Protein AF-A0A811LGH2-F1 (afdb_monomer)

Sequence (233 aa):
MRTYDGEGYRFGIRLVCYFLLVSFVFLLAKCTFIWRSRRHDDIDQRLQKTIVIVNYVPGFLLDIAIGTAGMLHSIYVLRSIMNKVRTSDSRSLSECYEIRQTKCTLQWVKKMLFAYLGLFICVLPFASTLFYLYVFCGLDTDTLEIQILNTILTMLADGYNLVSTLFMYFEFPQLKKAIYQDFSWILPSITKSALSRKEETNVYFINFNKLINALRYLLRGSGYTQKDFSFLI

Mean predicted aligned error: 13.39 Å

Foldseek 3Di:
DDDPVVVVVVVVVVVVVVVVVVVVVVLVVLLVVLLVVPVPDDPVVSVCCSVVVLQDLVSVVVVLVVVVVVLVVLVVVLVVVVVVLVPDDDPDPVVVVVSVVVVLVSVLSVVLSVLVVVLCVVLVVLSVVLCCCCPVVVDDSPDPSSVVSSVVNVVSVVVSVVVSVVSVCVSDVPVVVVVCVVVVVPDPDDDPDPDDPVVVVVVVVVVVVVVVVVVVVVVVDDDDDDDPPPPDD

Radius of gyration: 24.0 Å; Cα contacts (8 Å, |Δi|>4): 85; chains: 1; bounding box: 64×31×68 Å

Solvent-accessible surface area (backbone atoms only — not comparable to full-atom values): 13509 Å² total; per-residue (Å²): 136,86,63,62,77,68,54,52,52,56,49,51,50,52,51,51,52,48,50,49,51,53,52,49,51,52,49,52,52,50,40,51,49,54,52,60,75,45,70,86,53,56,69,67,60,43,49,47,54,50,71,53,54,83,58,44,64,73,60,52,56,50,49,51,52,52,51,51,52,51,50,54,51,48,53,53,52,50,54,56,50,51,54,55,61,72,74,58,83,69,91,47,73,68,53,47,52,52,52,49,51,50,51,52,51,52,52,50,52,52,52,48,52,52,51,49,52,54,49,48,65,66,44,48,61,56,52,50,50,50,49,44,42,42,70,75,67,62,49,58,61,83,39,70,71,48,46,52,49,50,48,52,53,48,52,52,51,51,52,49,53,50,53,50,51,52,51,50,47,73,72,33,66,66,58,40,53,50,51,50,61,79,37,48,92,79,44,81,80,78,75,91,63,97,61,55,77,70,52,46,53,50,52,47,52,52,50,50,51,49,50,52,48,52,49,51,59,62,72,62,54,96,79,85,77,101,71,78,88,83,80,85,128

Nearest PDB structures (foldseek):
  5j0l-assembly2_C  TM=4.238E-01  e=9.938E+00  synthetic construct

pLDDT: mean 76.07, std 14.82, range [34.94, 93.62]

Organism: NCBI:txid465554

Structure (mmCIF, N/CA/C/O backbone):
data_AF-A0A811LGH2-F1
#
_entry.id   AF-A0A811LGH2-F1
#
loop_
_atom_site.group_PDB
_atom_site.id
_atom_site.type_symbol
_atom_site.label_atom_id
_atom_site.label_alt_id
_atom_site.label_comp_id
_atom_site.label_asym_id
_atom_site.label_entity_id
_atom_site.label_seq_id
_atom_site.pdbx_PDB_ins_code
_atom_site.Cartn_x
_atom_site.Cartn_y
_atom_site.Cartn_z
_atom_site.occupancy
_atom_site.B_iso_or_equiv
_atom_site.auth_seq_id
_atom_site.auth_comp_id
_atom_site.auth_asym_id
_atom_site.auth_atom_id
_atom_site.pdbx_PDB_model_num
ATOM 1 N N . MET A 1 1 ? -31.002 -16.445 22.483 1.00 34.94 1 MET A N 1
ATOM 2 C CA . MET A 1 1 ? -30.012 -15.353 22.355 1.00 34.94 1 MET A CA 1
ATOM 3 C C . MET A 1 1 ? -28.751 -15.949 21.748 1.00 34.94 1 MET A C 1
ATOM 5 O O . MET A 1 1 ? -28.145 -16.796 22.387 1.00 34.94 1 MET A O 1
ATOM 9 N N . ARG A 1 2 ? -28.434 -15.630 20.487 1.00 38.09 2 ARG A N 1
ATOM 10 C CA . ARG A 1 2 ? -27.195 -16.077 19.830 1.00 38.09 2 ARG A CA 1
ATOM 11 C C . ARG A 1 2 ? -26.119 -15.033 20.109 1.00 38.09 2 ARG A C 1
ATOM 13 O O . ARG A 1 2 ? -26.332 -13.863 19.817 1.00 38.09 2 ARG A O 1
ATOM 20 N N . THR A 1 3 ? -25.022 -15.444 20.730 1.00 41.03 3 THR A N 1
ATOM 21 C CA . THR A 1 3 ? -23.893 -14.574 21.065 1.00 41.03 3 THR A CA 1
ATOM 22 C C . THR A 1 3 ? -23.030 -14.310 19.831 1.00 41.03 3 THR A C 1
ATOM 24 O O . THR A 1 3 ? -22.734 -15.211 19.044 1.00 41.03 3 THR A O 1
ATOM 27 N N . TYR A 1 4 ? -22.639 -13.045 19.680 1.00 44.91 4 TYR A N 1
ATOM 28 C CA . TYR A 1 4 ? -21.849 -12.475 18.586 1.00 44.91 4 TYR A CA 1
ATOM 29 C C . TYR A 1 4 ? -20.537 -13.236 18.305 1.00 44.91 4 TYR A C 1
ATOM 31 O O . TYR A 1 4 ? -20.084 -13.276 17.162 1.00 44.91 4 TYR A O 1
ATOM 39 N N . ASP A 1 5 ? -19.983 -13.930 19.303 1.00 50.81 5 ASP A N 1
ATOM 40 C CA . ASP A 1 5 ? -18.766 -14.746 19.179 1.00 50.81 5 ASP A CA 1
ATOM 41 C C . ASP A 1 5 ? -18.863 -15.832 18.092 1.00 50.81 5 ASP A C 1
ATOM 43 O O . ASP A 1 5 ? -17.873 -16.144 17.430 1.00 50.81 5 ASP A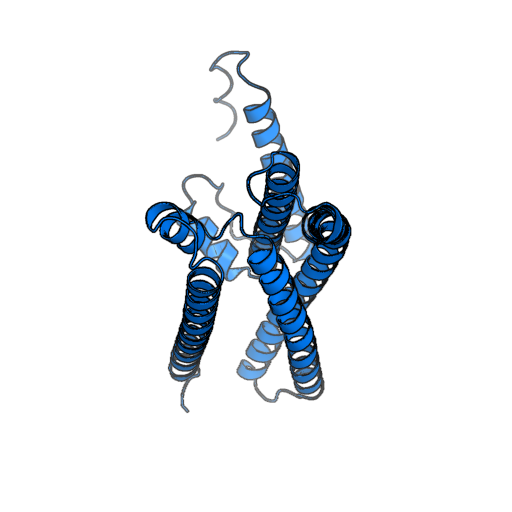 O 1
ATOM 47 N N . GLY A 1 6 ? -20.061 -16.380 17.846 1.00 55.03 6 GLY A N 1
ATOM 48 C CA . GLY A 1 6 ? -20.268 -17.417 16.828 1.00 55.03 6 GLY A CA 1
ATOM 49 C C . GLY A 1 6 ? -20.439 -16.885 15.398 1.00 55.03 6 GLY A C 1
ATOM 50 O O . GLY A 1 6 ? -20.018 -17.537 14.438 1.00 55.03 6 GLY A O 1
ATOM 51 N N . GLU A 1 7 ? -21.052 -15.709 15.235 1.00 55.91 7 GLU A N 1
ATOM 52 C CA . GLU A 1 7 ? -21.353 -15.123 13.917 1.00 55.91 7 GLU A CA 1
ATOM 53 C C . GLU A 1 7 ? -20.261 -14.152 13.444 1.00 55.91 7 GLU A C 1
ATOM 55 O O . GLU A 1 7 ? -19.891 -14.183 12.267 1.00 55.91 7 GLU A O 1
ATOM 60 N N . GLY A 1 8 ? -19.666 -13.371 14.352 1.00 59.69 8 GLY A N 1
ATOM 61 C CA . GLY A 1 8 ? -18.580 -12.436 14.048 1.00 59.69 8 GLY A CA 1
ATOM 62 C C . GLY A 1 8 ? -17.321 -13.133 13.527 1.00 59.69 8 GLY A C 1
ATOM 63 O O . GLY A 1 8 ? -16.725 -12.683 12.547 1.00 59.69 8 GLY A O 1
ATOM 64 N N . TYR A 1 9 ? -16.964 -14.288 14.101 1.00 68.62 9 TYR A N 1
ATOM 65 C CA . TYR A 1 9 ? -15.825 -15.093 13.644 1.00 68.62 9 TYR A CA 1
ATOM 66 C C . TYR A 1 9 ? -16.015 -15.610 12.208 1.00 68.62 9 TYR A C 1
ATOM 68 O O . TYR A 1 9 ? -15.133 -15.471 11.357 1.00 68.62 9 TYR A O 1
ATOM 76 N N . ARG A 1 10 ? -17.204 -16.146 11.896 1.00 73.81 10 ARG A N 1
ATOM 77 C CA . ARG A 1 10 ? -17.533 -16.646 10.549 1.00 73.81 10 ARG A CA 1
ATOM 78 C C . ARG A 1 10 ? -17.601 -15.522 9.522 1.00 73.81 10 ARG A C 1
ATOM 80 O O . ARG A 1 10 ? -17.183 -15.719 8.382 1.00 73.81 10 ARG A O 1
ATOM 87 N N . PHE A 1 11 ? -18.118 -14.360 9.912 1.00 73.25 11 PHE A N 1
ATOM 88 C CA . PHE A 1 11 ? -18.134 -13.177 9.059 1.00 73.25 11 PHE A CA 1
ATOM 89 C C . PHE A 1 11 ? -16.713 -12.700 8.737 1.00 73.25 11 PHE A C 1
ATOM 91 O O . PHE A 1 11 ? -16.396 -12.498 7.566 1.00 73.25 11 PHE A O 1
ATOM 98 N N . GLY A 1 12 ? -15.839 -12.612 9.746 1.00 72.38 12 GLY A N 1
ATOM 99 C CA . GLY A 1 12 ? -14.434 -12.244 9.568 1.00 72.38 12 GLY A CA 1
ATOM 100 C C . GLY A 1 12 ? -13.697 -13.176 8.605 1.00 72.38 12 GLY A C 1
ATOM 101 O O . GLY A 1 12 ? -13.067 -12.702 7.662 1.00 72.38 12 GLY A O 1
ATOM 102 N N . ILE A 1 13 ? -13.846 -14.497 8.766 1.00 78.44 13 ILE A N 1
ATOM 103 C CA . ILE A 1 13 ? -13.238 -15.480 7.852 1.00 78.44 13 ILE A CA 1
ATOM 104 C C . ILE A 1 13 ? -13.750 -15.302 6.424 1.00 78.44 13 ILE A C 1
ATOM 106 O O . ILE A 1 13 ? -12.951 -15.248 5.495 1.00 78.44 13 ILE A O 1
ATOM 110 N N . ARG A 1 14 ? -15.070 -15.179 6.227 1.00 84.19 14 ARG A N 1
ATOM 111 C CA . ARG A 1 14 ? -15.645 -14.984 4.885 1.00 84.19 14 ARG A CA 1
ATOM 112 C C . ARG A 1 14 ? -15.120 -13.716 4.224 1.00 84.19 14 ARG A C 1
ATOM 114 O O . ARG A 1 14 ? -14.819 -13.744 3.035 1.00 84.19 14 ARG A O 1
ATOM 121 N N . LEU A 1 15 ? -14.991 -12.633 4.989 1.00 77.75 15 LEU A N 1
ATOM 122 C CA . LEU A 1 15 ? -14.441 -11.372 4.508 1.00 77.75 15 LEU A CA 1
ATOM 123 C C . LEU A 1 15 ? -12.983 -11.548 4.064 1.00 77.75 15 LEU A C 1
ATOM 125 O O . LEU A 1 15 ? -12.640 -11.167 2.949 1.00 77.75 15 LEU A O 1
ATOM 129 N N . VAL A 1 16 ? -12.146 -12.175 4.896 1.00 78.12 16 VAL A N 1
ATOM 130 C CA . VAL A 1 16 ? -10.740 -12.459 4.567 1.00 78.12 16 VAL A CA 1
ATOM 131 C C . VAL A 1 16 ? -10.638 -13.349 3.329 1.00 78.12 16 VAL A C 1
ATOM 133 O O . VAL A 1 16 ? -9.890 -13.021 2.414 1.00 78.12 16 VAL A O 1
ATOM 136 N N . CYS A 1 17 ? -11.426 -14.424 3.240 1.00 87.56 17 CYS A N 1
ATOM 137 C CA . CYS A 1 17 ? -11.459 -15.294 2.063 1.00 87.56 17 CYS A CA 1
ATOM 138 C C . CYS A 1 17 ? -11.880 -14.540 0.797 1.00 87.56 17 CYS A C 1
ATOM 140 O O . CYS A 1 17 ? -11.272 -14.732 -0.251 1.00 87.56 17 CYS A O 1
ATOM 142 N N . TYR A 1 18 ? -12.890 -13.670 0.887 1.00 86.88 18 TYR A N 1
ATOM 143 C CA . TYR A 1 18 ? -13.322 -12.848 -0.242 1.00 86.88 18 TYR A CA 1
ATOM 144 C C . TYR A 1 18 ? -12.212 -11.895 -0.694 1.00 86.88 18 TYR A C 1
ATOM 146 O O . TYR A 1 18 ? -11.902 -11.839 -1.881 1.00 86.88 18 TYR A O 1
ATOM 154 N N . PHE A 1 19 ? -11.560 -11.201 0.244 1.00 79.69 19 PHE A N 1
ATOM 155 C CA . PHE A 1 19 ? -10.416 -10.342 -0.065 1.00 79.69 19 PHE A CA 1
ATOM 156 C C . PHE A 1 19 ? -9.265 -11.122 -0.697 1.00 79.69 19 PHE A C 1
ATOM 158 O O . PHE A 1 19 ? -8.712 -10.670 -1.693 1.00 79.69 19 PHE A O 1
ATOM 165 N N . LEU A 1 20 ? -8.926 -12.299 -0.168 1.00 83.12 20 LEU A N 1
ATOM 166 C CA . LEU A 1 20 ? -7.883 -13.153 -0.737 1.00 83.12 20 LEU A CA 1
ATOM 167 C C . LEU A 1 20 ? -8.230 -13.595 -2.159 1.00 83.12 20 LEU A C 1
ATOM 169 O O . LEU A 1 20 ? -7.373 -13.532 -3.035 1.00 83.12 20 LEU A O 1
ATOM 173 N N . LEU A 1 21 ? -9.480 -13.989 -2.406 1.00 91.38 21 LEU A N 1
ATOM 174 C CA . LEU A 1 21 ? -9.934 -14.416 -3.726 1.00 91.38 21 LEU A CA 1
ATOM 175 C C . LEU A 1 21 ? -9.883 -13.262 -4.729 1.00 91.38 21 LEU A C 1
ATOM 177 O O . LEU A 1 21 ? -9.344 -13.422 -5.820 1.00 91.38 21 LEU A O 1
ATOM 181 N N . VAL A 1 22 ? -10.386 -12.086 -4.353 1.00 85.75 22 VAL A N 1
ATOM 182 C CA . VAL A 1 22 ? -10.336 -10.889 -5.201 1.00 85.75 22 VAL A CA 1
ATOM 183 C C . VAL A 1 22 ? -8.886 -10.494 -5.493 1.00 85.75 22 VAL A C 1
ATOM 185 O O . VAL A 1 22 ? -8.532 -10.305 -6.656 1.00 85.75 22 VAL A O 1
ATOM 188 N N . SER A 1 23 ? -8.023 -10.442 -4.476 1.00 80.62 23 SER A N 1
ATOM 189 C CA . SER A 1 23 ? -6.592 -10.157 -4.643 1.00 80.62 23 SER A CA 1
ATOM 190 C C . SER A 1 23 ? -5.899 -11.178 -5.545 1.00 80.62 23 SER A C 1
ATOM 192 O O . SER A 1 23 ? -5.085 -10.802 -6.384 1.00 80.62 23 SER A O 1
ATOM 194 N N . PHE A 1 24 ? -6.251 -12.460 -5.427 1.00 85.69 24 PHE A N 1
ATOM 195 C CA . PHE A 1 24 ? -5.723 -13.516 -6.285 1.00 85.69 24 PHE A CA 1
ATOM 196 C C . PHE A 1 24 ? -6.154 -13.336 -7.746 1.00 85.69 24 PHE A C 1
ATOM 198 O O . PHE A 1 24 ? -5.328 -13.454 -8.648 1.00 85.69 24 PHE A O 1
ATOM 205 N N . VAL A 1 25 ? -7.415 -12.972 -7.995 1.00 89.69 25 VAL A N 1
ATOM 206 C CA . VAL A 1 25 ? -7.905 -12.659 -9.348 1.00 89.69 25 VAL A CA 1
ATOM 207 C C . VAL A 1 25 ? -7.163 -11.457 -9.940 1.00 89.69 25 VAL A C 1
ATOM 209 O O . VAL A 1 25 ? -6.737 -11.519 -11.094 1.00 89.69 25 VAL A O 1
ATOM 212 N N . PHE A 1 26 ? -6.948 -10.390 -9.165 1.00 82.94 26 PHE A N 1
ATOM 213 C CA . PHE A 1 26 ? -6.164 -9.234 -9.617 1.00 82.94 26 PHE A CA 1
ATOM 214 C C . PHE A 1 26 ? -4.710 -9.599 -9.920 1.00 82.94 26 PHE A C 1
ATOM 216 O O . PHE A 1 26 ? -4.176 -9.172 -10.944 1.00 82.94 26 PHE A O 1
ATOM 223 N N . LEU A 1 27 ? -4.087 -10.426 -9.077 1.00 82.50 27 LEU A N 1
ATOM 224 C CA . LEU A 1 27 ? -2.735 -10.926 -9.304 1.00 82.50 27 LEU A CA 1
ATOM 225 C C . LEU A 1 27 ? -2.660 -11.732 -10.607 1.00 82.50 27 LEU A C 1
ATOM 227 O O . LEU A 1 27 ? -1.800 -11.464 -11.440 1.00 82.50 27 LEU A O 1
ATOM 231 N N . LEU A 1 28 ? -3.594 -12.660 -10.833 1.00 88.00 28 LEU A N 1
ATOM 232 C CA . LEU A 1 28 ? -3.663 -13.440 -12.071 1.00 88.00 28 LEU A CA 1
ATOM 233 C C . LEU A 1 28 ? -3.870 -12.556 -13.304 1.00 88.00 28 LEU A C 1
ATOM 235 O O . LEU A 1 28 ? -3.210 -12.763 -14.325 1.00 88.00 28 LEU A O 1
ATOM 239 N N . ALA A 1 29 ? -4.760 -11.566 -13.220 1.00 86.25 29 ALA A N 1
ATOM 240 C CA . ALA A 1 29 ? -5.000 -10.619 -14.304 1.00 86.25 29 ALA A CA 1
ATOM 241 C C . ALA A 1 29 ? -3.730 -9.817 -14.630 1.00 86.25 29 ALA A C 1
ATOM 243 O O . ALA A 1 29 ? -3.353 -9.717 -15.799 1.00 86.25 29 ALA A O 1
ATOM 244 N N . LYS A 1 30 ? -3.027 -9.322 -13.604 1.00 80.81 30 LYS A N 1
ATOM 245 C CA . LYS A 1 30 ? -1.756 -8.596 -13.737 1.00 80.81 30 LYS A CA 1
ATOM 246 C C . LYS A 1 30 ? -0.668 -9.473 -14.359 1.00 80.81 30 LYS A C 1
ATOM 248 O O . LYS A 1 30 ? -0.060 -9.065 -15.347 1.00 80.81 30 LYS A O 1
ATOM 253 N N . CYS A 1 31 ? -0.475 -10.692 -13.854 1.00 83.56 31 CYS A N 1
ATOM 254 C CA . CYS A 1 31 ? 0.487 -11.646 -14.409 1.00 83.56 31 CYS A CA 1
ATOM 255 C C . CYS A 1 31 ? 0.172 -11.975 -15.874 1.00 83.56 31 CYS A C 1
ATOM 257 O O . CYS A 1 31 ? 1.059 -11.952 -16.723 1.00 83.56 31 CYS A O 1
ATOM 259 N N . THR A 1 32 ? -1.103 -12.206 -16.202 1.00 87.31 32 THR A N 1
ATOM 260 C CA . THR A 1 32 ? -1.540 -12.482 -17.580 1.00 87.31 32 THR A CA 1
ATOM 261 C C . THR A 1 32 ? -1.292 -11.288 -18.501 1.00 87.31 32 THR A C 1
ATOM 263 O O . THR A 1 32 ? -0.883 -11.472 -19.648 1.00 87.31 32 THR A O 1
ATOM 266 N N . PHE A 1 33 ? -1.526 -10.067 -18.015 1.00 84.12 33 PHE A N 1
ATOM 267 C CA . PHE A 1 33 ? -1.280 -8.841 -18.767 1.00 84.12 33 PHE A CA 1
ATOM 268 C C . PHE A 1 33 ? 0.210 -8.662 -19.084 1.00 84.12 33 PHE A C 1
ATOM 270 O O . PHE A 1 33 ? 0.554 -8.504 -20.254 1.00 84.12 33 PHE A O 1
ATOM 277 N N . ILE A 1 34 ? 1.087 -8.777 -18.080 1.00 81.06 34 ILE A N 1
ATOM 278 C CA . ILE A 1 34 ? 2.551 -8.698 -18.250 1.00 81.06 34 ILE A CA 1
ATOM 279 C C . ILE A 1 34 ? 3.034 -9.783 -19.219 1.00 81.06 34 ILE A C 1
ATOM 281 O O . ILE A 1 34 ? 3.782 -9.512 -20.159 1.00 81.06 34 ILE A O 1
ATOM 285 N N . TRP A 1 35 ? 2.546 -11.012 -19.042 1.00 85.38 35 TRP A N 1
ATOM 286 C CA . TRP A 1 35 ? 2.914 -12.136 -19.897 1.00 85.38 35 TRP A CA 1
ATOM 287 C C . TRP A 1 35 ? 2.510 -11.921 -21.357 1.00 85.38 35 TRP A C 1
ATOM 289 O O . TRP A 1 35 ? 3.228 -12.340 -22.266 1.00 85.38 35 TRP A O 1
ATOM 299 N N . ARG A 1 36 ? 1.353 -11.295 -21.605 1.00 86.44 36 ARG A N 1
ATOM 300 C CA . ARG A 1 36 ? 0.859 -11.017 -22.960 1.00 86.44 36 ARG A CA 1
ATOM 301 C C . ARG A 1 36 ? 1.513 -9.796 -23.600 1.00 86.44 36 ARG A C 1
ATOM 303 O O . ARG A 1 36 ? 1.693 -9.825 -24.814 1.00 86.44 36 ARG A O 1
ATOM 310 N N . SER A 1 37 ? 1.857 -8.762 -22.835 1.00 82.19 37 SER A N 1
ATOM 311 C CA . SER A 1 37 ? 2.469 -7.544 -23.381 1.00 82.19 37 SER A CA 1
ATOM 312 C C . SER A 1 37 ? 3.914 -7.765 -23.840 1.00 82.19 37 SER A C 1
ATOM 314 O O . SER A 1 37 ? 4.348 -7.133 -24.795 1.00 82.19 37 SER A O 1
ATOM 316 N N . ARG A 1 38 ? 4.631 -8.717 -23.231 1.00 79.88 38 ARG A N 1
ATOM 317 C CA . ARG A 1 38 ? 6.032 -9.054 -23.545 1.00 79.88 38 ARG A CA 1
ATOM 318 C C . ARG A 1 38 ? 6.184 -10.343 -24.355 1.00 79.88 38 ARG A C 1
ATOM 320 O O . ARG A 1 38 ? 7.037 -11.170 -24.068 1.00 79.88 38 ARG A O 1
ATOM 327 N N . ARG A 1 39 ? 5.342 -10.566 -25.369 1.00 84.31 39 ARG A N 1
ATOM 328 C CA . ARG A 1 39 ? 5.418 -11.790 -26.199 1.00 84.31 39 ARG A CA 1
ATOM 329 C C . ARG A 1 39 ? 6.740 -11.962 -26.956 1.00 84.31 39 ARG A C 1
ATOM 331 O O . ARG A 1 39 ? 7.027 -13.086 -27.352 1.00 84.31 39 ARG A O 1
ATOM 338 N N . HIS A 1 40 ? 7.481 -10.877 -27.166 1.00 85.50 40 HIS A N 1
ATOM 339 C CA . HIS A 1 40 ? 8.721 -10.854 -27.941 1.00 85.50 40 HIS A CA 1
ATOM 340 C C . HIS A 1 40 ? 9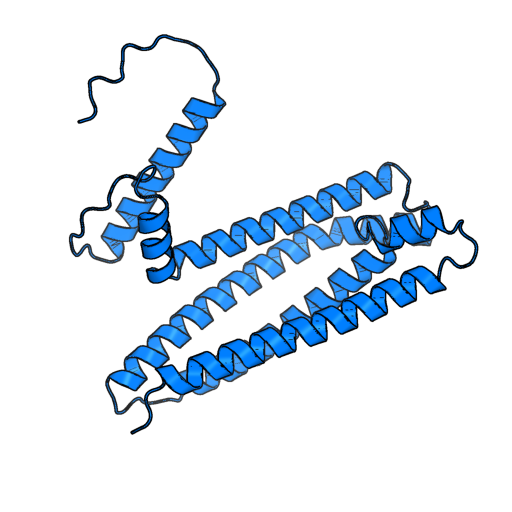.985 -11.084 -27.102 1.00 85.50 40 HIS A C 1
ATOM 342 O O . HIS A 1 40 ? 11.042 -11.300 -27.682 1.00 85.50 40 HIS A O 1
ATOM 348 N N . ASP A 1 41 ? 9.869 -11.068 -25.773 1.00 84.50 41 ASP A N 1
ATOM 349 C CA . ASP A 1 41 ? 10.993 -11.286 -24.862 1.00 84.50 41 ASP A CA 1
ATOM 350 C C . ASP A 1 41 ? 11.230 -12.793 -24.649 1.00 84.50 41 ASP A C 1
ATOM 352 O O . ASP A 1 41 ? 10.304 -13.611 -24.767 1.00 84.50 41 ASP A O 1
ATOM 356 N N . ASP A 1 42 ? 12.452 -13.159 -24.257 1.00 90.31 42 ASP A N 1
ATOM 357 C CA . ASP A 1 42 ? 12.790 -14.533 -23.884 1.00 90.31 42 ASP A CA 1
ATOM 358 C C . ASP A 1 42 ? 11.930 -15.026 -22.711 1.00 90.31 42 ASP A C 1
ATOM 360 O O . ASP A 1 42 ? 11.545 -14.266 -21.816 1.00 90.31 42 ASP A O 1
ATOM 364 N N . ILE A 1 43 ? 11.636 -16.330 -22.695 1.00 85.81 43 ILE A N 1
ATOM 365 C CA . ILE A 1 43 ? 10.776 -16.953 -21.674 1.00 85.81 43 ILE A CA 1
ATOM 366 C C . ILE A 1 43 ? 11.302 -16.665 -20.262 1.00 85.81 43 ILE A C 1
ATOM 368 O O . ILE A 1 43 ? 10.507 -16.333 -19.382 1.00 85.81 43 ILE A O 1
ATOM 372 N N . ASP A 1 44 ? 12.619 -16.708 -20.065 1.00 83.06 44 ASP A N 1
ATOM 373 C CA . ASP A 1 44 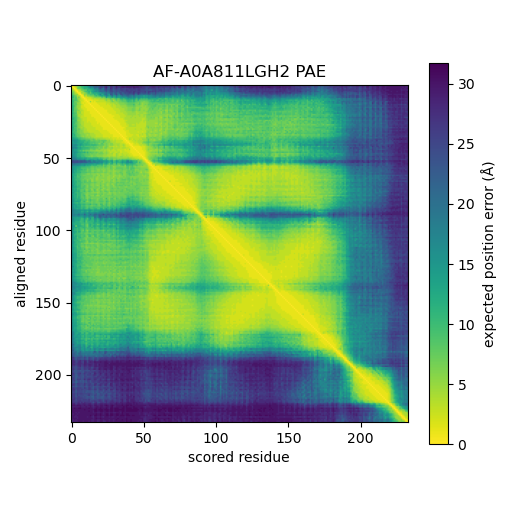? 13.252 -16.455 -18.768 1.00 83.06 44 ASP A CA 1
ATOM 374 C C . ASP A 1 44 ? 13.062 -15.006 -18.308 1.00 83.06 44 ASP A C 1
ATOM 376 O O . ASP A 1 44 ? 12.693 -14.763 -17.158 1.00 83.06 44 ASP A O 1
ATOM 380 N N . GLN A 1 45 ? 13.203 -14.036 -19.216 1.00 77.88 45 GLN A N 1
ATOM 381 C CA . GLN A 1 45 ? 12.966 -12.621 -18.913 1.00 77.88 45 GLN A CA 1
ATOM 382 C C . GLN A 1 45 ? 11.490 -12.355 -18.603 1.00 77.88 45 GLN A C 1
ATOM 384 O O . GLN A 1 45 ? 11.161 -11.605 -17.680 1.00 77.88 45 GLN A O 1
ATOM 389 N N . ARG A 1 46 ? 10.576 -13.010 -19.327 1.00 80.75 46 ARG A N 1
ATOM 390 C CA . ARG A 1 46 ? 9.132 -12.920 -19.068 1.00 80.75 46 ARG A CA 1
ATOM 391 C C . ARG A 1 46 ? 8.776 -13.512 -17.717 1.00 80.75 46 ARG A C 1
ATOM 393 O O . ARG A 1 46 ? 7.994 -12.907 -16.983 1.00 80.75 46 ARG A O 1
ATOM 400 N N . LEU A 1 47 ? 9.346 -14.665 -17.373 1.00 80.88 47 LEU A N 1
ATOM 401 C CA . LEU A 1 47 ? 9.129 -15.318 -16.088 1.00 80.88 47 LEU A CA 1
ATOM 402 C C . LEU A 1 47 ? 9.674 -14.450 -14.951 1.00 80.88 47 LEU A C 1
ATOM 404 O O . LEU A 1 47 ? 8.951 -14.173 -13.996 1.00 80.88 47 LEU A O 1
ATOM 408 N N . GLN A 1 48 ? 10.897 -13.936 -15.099 1.00 80.44 48 GLN A N 1
ATOM 409 C CA . GLN A 1 48 ? 11.516 -13.040 -14.130 1.00 80.44 48 GLN A CA 1
ATOM 410 C C . GLN A 1 48 ? 10.667 -11.786 -13.914 1.00 80.44 48 GLN A C 1
ATOM 412 O O . GLN A 1 48 ? 10.370 -11.466 -12.773 1.00 80.44 48 GLN A O 1
ATOM 417 N N . LYS A 1 49 ? 10.199 -11.113 -14.971 1.00 73.25 49 LYS A N 1
ATOM 418 C CA . LYS A 1 49 ? 9.373 -9.896 -14.843 1.00 73.25 49 LYS A CA 1
ATOM 419 C C . LYS A 1 49 ? 7.945 -10.177 -14.348 1.00 73.25 49 LYS A C 1
ATOM 421 O O . LYS A 1 49 ? 7.310 -9.292 -13.779 1.00 73.25 49 LYS A O 1
ATOM 426 N N . THR A 1 50 ? 7.439 -11.398 -14.533 1.00 74.56 50 THR A N 1
ATOM 427 C CA . THR A 1 50 ? 6.119 -11.822 -14.027 1.00 74.56 50 THR A CA 1
ATOM 428 C C . THR A 1 50 ? 6.173 -12.244 -12.556 1.00 74.56 50 THR A C 1
ATOM 430 O O . THR A 1 50 ? 5.214 -12.010 -11.828 1.00 74.56 50 THR A O 1
ATOM 433 N N . ILE A 1 51 ? 7.276 -12.852 -12.105 1.00 70.25 51 ILE A N 1
ATOM 434 C CA . ILE A 1 51 ? 7.472 -13.305 -10.717 1.00 70.25 51 ILE A CA 1
ATOM 435 C C . ILE A 1 51 ? 8.051 -12.174 -9.857 1.00 70.25 51 ILE A C 1
ATOM 437 O O . ILE A 1 51 ? 7.547 -11.884 -8.775 1.00 70.25 51 ILE A O 1
ATOM 441 N N . VAL A 1 52 ? 9.078 -11.489 -10.360 1.00 66.56 52 VAL A N 1
ATOM 442 C CA . VAL A 1 52 ? 9.684 -10.293 -9.763 1.00 66.56 52 VAL A CA 1
ATOM 443 C C . VAL A 1 52 ? 8.940 -9.072 -10.300 1.00 66.56 52 VAL A C 1
ATOM 445 O O . VAL A 1 52 ? 9.453 -8.271 -11.077 1.00 66.56 52 VAL A O 1
ATOM 448 N N . ILE A 1 53 ? 7.685 -8.939 -9.868 1.00 59.00 53 ILE A N 1
ATOM 449 C CA . ILE A 1 53 ? 6.741 -7.868 -10.249 1.00 59.00 53 ILE A CA 1
ATOM 450 C C . ILE A 1 53 ? 7.290 -6.454 -9.940 1.00 59.00 53 ILE A C 1
ATOM 452 O O . ILE A 1 53 ? 6.760 -5.452 -10.419 1.00 59.00 53 ILE A O 1
ATOM 456 N N . VAL A 1 54 ? 8.369 -6.370 -9.160 1.00 58.06 54 VAL A N 1
ATOM 457 C CA . VAL A 1 54 ? 8.858 -5.179 -8.456 1.00 58.06 54 VAL A CA 1
ATOM 458 C C . VAL A 1 54 ? 9.325 -4.043 -9.381 1.00 58.06 54 VAL A C 1
ATOM 460 O O . VAL A 1 54 ? 9.281 -2.892 -8.968 1.00 58.06 54 VAL A O 1
ATOM 463 N N . ASN A 1 55 ? 9.676 -4.307 -10.646 1.00 67.06 55 ASN A N 1
ATOM 464 C CA . ASN A 1 55 ? 10.299 -3.285 -11.509 1.00 67.06 55 ASN A CA 1
ATOM 465 C C . ASN A 1 55 ? 9.483 -2.889 -12.752 1.00 67.06 55 ASN A C 1
ATOM 467 O O . ASN A 1 55 ? 9.956 -2.116 -13.585 1.00 67.06 55 ASN A O 1
ATOM 471 N N . TYR A 1 56 ? 8.256 -3.394 -12.915 1.00 76.38 56 TYR A N 1
ATOM 472 C CA . TYR A 1 56 ? 7.458 -3.080 -14.102 1.00 76.38 56 TYR A CA 1
ATOM 473 C C . TYR A 1 56 ? 6.654 -1.783 -13.928 1.00 76.38 56 TYR A C 1
ATOM 475 O O . TYR A 1 56 ? 5.613 -1.770 -13.270 1.00 76.38 56 TYR A O 1
ATOM 483 N N . VAL A 1 57 ? 7.109 -0.708 -14.582 1.00 79.69 57 VAL A N 1
ATOM 484 C CA . VAL A 1 57 ? 6.535 0.650 -14.485 1.00 79.69 57 VAL A CA 1
ATOM 485 C C . VAL A 1 57 ? 5.011 0.699 -14.715 1.00 79.69 57 VAL A C 1
ATOM 487 O O . VAL A 1 57 ? 4.307 1.218 -13.847 1.00 79.69 57 VAL A O 1
ATOM 490 N N . PRO A 1 58 ? 4.437 0.124 -15.794 1.00 80.12 58 PRO A N 1
ATOM 491 C CA . PRO A 1 58 ? 2.981 0.124 -15.973 1.00 80.12 58 PRO A CA 1
ATOM 492 C C . PRO A 1 58 ? 2.235 -0.651 -14.881 1.00 80.12 58 PRO A C 1
ATOM 494 O O . PRO A 1 58 ? 1.127 -0.279 -14.502 1.00 80.12 58 PRO A O 1
ATOM 497 N N . GLY A 1 59 ? 2.849 -1.715 -14.353 1.00 78.38 59 GLY A N 1
ATOM 498 C CA . GLY A 1 59 ? 2.303 -2.475 -13.231 1.00 78.38 59 GLY A CA 1
ATOM 499 C C . GLY A 1 59 ? 2.229 -1.633 -11.961 1.00 78.38 59 GLY A C 1
ATOM 500 O O . GLY A 1 59 ? 1.206 -1.649 -11.285 1.00 78.38 59 GLY A O 1
ATOM 501 N N . PHE A 1 60 ? 3.273 -0.853 -11.686 1.00 80.38 60 PHE A N 1
ATOM 502 C CA . PHE A 1 60 ? 3.323 0.055 -10.545 1.00 80.38 60 PHE A CA 1
ATOM 503 C C . PHE A 1 60 ? 2.285 1.188 -10.645 1.00 80.38 60 PHE A C 1
ATOM 505 O O . PHE A 1 60 ? 1.574 1.476 -9.684 1.00 80.38 60 PHE A O 1
ATOM 512 N N . LEU A 1 61 ? 2.128 1.800 -11.825 1.00 81.88 61 LEU A N 1
ATOM 513 C CA . LEU A 1 61 ? 1.105 2.833 -12.051 1.00 81.88 61 LEU A CA 1
ATOM 514 C C . LEU A 1 61 ? -0.318 2.289 -11.856 1.00 81.88 61 LEU A C 1
ATOM 516 O O . LEU A 1 61 ? -1.177 2.968 -11.288 1.00 81.88 61 LEU A O 1
ATOM 520 N N . LEU A 1 62 ? -0.559 1.049 -12.288 1.00 82.69 62 LEU A N 1
ATOM 521 C CA . LEU A 1 62 ? -1.821 0.354 -12.057 1.00 82.69 62 LEU A CA 1
ATOM 522 C C . LEU A 1 62 ? -2.059 0.093 -10.562 1.00 82.69 62 LEU A C 1
ATOM 524 O O . LEU A 1 62 ? -3.178 0.291 -10.089 1.00 82.69 62 LEU A O 1
ATOM 528 N N . ASP A 1 63 ? -1.024 -0.270 -9.802 1.00 83.00 63 ASP A N 1
ATOM 529 C CA . ASP A 1 63 ? -1.133 -0.447 -8.349 1.00 83.00 63 ASP A CA 1
ATOM 530 C C . ASP A 1 63 ? -1.494 0.872 -7.642 1.00 83.00 63 ASP A C 1
ATOM 532 O O . ASP A 1 63 ? -2.361 0.879 -6.765 1.00 83.00 63 ASP A O 1
ATOM 536 N N . ILE A 1 64 ? -0.910 2.006 -8.060 1.00 84.62 64 ILE A N 1
ATOM 537 C CA . ILE A 1 64 ? -1.289 3.338 -7.551 1.00 84.62 64 ILE A CA 1
ATOM 538 C C . ILE A 1 64 ? -2.766 3.627 -7.840 1.00 84.62 64 ILE A C 1
ATOM 540 O O . ILE A 1 64 ? -3.492 4.092 -6.954 1.00 84.62 64 ILE A O 1
ATOM 544 N N . ALA A 1 65 ? -3.230 3.358 -9.062 1.00 86.19 65 ALA A N 1
ATOM 545 C CA . ALA A 1 65 ? -4.618 3.598 -9.445 1.00 86.19 65 ALA A CA 1
ATOM 546 C C . ALA A 1 65 ? -5.595 2.749 -8.613 1.00 86.19 65 ALA A C 1
ATOM 548 O O . ALA A 1 65 ? -6.572 3.279 -8.075 1.00 86.19 65 ALA A O 1
ATOM 549 N N . ILE A 1 66 ? -5.302 1.454 -8.441 1.00 85.88 66 ILE A N 1
ATOM 550 C CA . ILE A 1 66 ? -6.099 0.544 -7.604 1.00 85.88 66 ILE A CA 1
ATOM 551 C C . ILE A 1 66 ? -6.085 1.004 -6.143 1.00 85.88 66 ILE A C 1
ATOM 553 O O . ILE A 1 66 ? -7.143 1.073 -5.515 1.00 85.88 66 ILE A O 1
ATOM 557 N N . GLY A 1 67 ? -4.919 1.373 -5.606 1.00 85.75 67 GLY A N 1
ATOM 558 C CA . GLY A 1 67 ? -4.790 1.890 -4.243 1.00 85.75 67 GLY A CA 1
ATOM 559 C C . GLY A 1 67 ? -5.618 3.158 -4.020 1.00 85.75 67 GLY A C 1
ATOM 560 O O . GLY A 1 67 ? -6.341 3.264 -3.029 1.00 85.75 67 GLY A O 1
ATOM 561 N N . THR A 1 68 ? -5.595 4.080 -4.985 1.00 87.56 68 THR A N 1
ATOM 562 C CA . THR A 1 68 ? -6.349 5.341 -4.928 1.00 87.56 68 THR A CA 1
ATOM 563 C C . THR A 1 68 ? -7.856 5.085 -4.975 1.00 87.56 68 THR A C 1
ATOM 565 O O . THR A 1 68 ? -8.610 5.644 -4.174 1.00 87.56 68 THR A O 1
ATOM 568 N N . ALA A 1 69 ? -8.309 4.191 -5.859 1.00 88.56 69 ALA A N 1
ATOM 569 C CA . ALA A 1 69 ? -9.706 3.768 -5.917 1.00 88.56 69 ALA A CA 1
ATOM 570 C C . ALA A 1 69 ? -10.150 3.101 -4.601 1.00 88.56 69 ALA A C 1
ATOM 572 O O . ALA A 1 69 ? -11.219 3.416 -4.069 1.00 88.56 69 ALA A O 1
ATOM 573 N N . GLY A 1 70 ? -9.303 2.241 -4.027 1.00 86.88 70 GLY A N 1
ATOM 574 C CA . GLY A 1 70 ? -9.529 1.609 -2.728 1.00 86.88 70 GLY A CA 1
ATOM 575 C C . GLY A 1 70 ? -9.628 2.617 -1.580 1.00 86.88 70 GLY A C 1
ATOM 576 O O . GLY A 1 70 ? -10.509 2.491 -0.723 1.00 86.88 70 GLY A O 1
ATOM 577 N N . MET A 1 71 ? -8.792 3.660 -1.583 1.00 86.62 71 MET A N 1
ATOM 578 C CA . MET A 1 71 ? -8.871 4.760 -0.618 1.00 86.62 71 MET A CA 1
ATOM 579 C C . MET A 1 71 ? -10.211 5.501 -0.731 1.00 86.62 71 MET A C 1
ATOM 581 O O . MET A 1 71 ? -10.889 5.697 0.279 1.00 86.62 71 MET A O 1
ATOM 585 N N . LEU A 1 72 ? -10.623 5.891 -1.942 1.00 88.31 72 LEU A N 1
ATOM 586 C CA . LEU A 1 72 ? -11.889 6.600 -2.169 1.00 88.31 72 LEU A CA 1
ATOM 587 C C . LEU A 1 72 ? -13.094 5.765 -1.724 1.00 88.31 72 LEU A C 1
ATOM 589 O O . LEU A 1 72 ? -13.977 6.267 -1.021 1.00 88.31 72 LEU A O 1
ATOM 593 N N . HIS A 1 73 ? -13.098 4.474 -2.062 1.00 87.75 73 HIS A N 1
ATOM 594 C CA . HIS A 1 73 ? -14.116 3.539 -1.598 1.00 87.75 73 HIS A CA 1
ATOM 595 C C . HIS A 1 73 ? -14.127 3.429 -0.064 1.00 87.75 73 HIS A C 1
ATOM 597 O O . HIS A 1 73 ? -15.187 3.483 0.561 1.00 87.75 73 HIS A O 1
ATOM 603 N N . SER A 1 74 ? -12.953 3.359 0.567 1.00 83.31 74 SER A N 1
ATOM 604 C CA . SER A 1 74 ? -12.830 3.315 2.028 1.00 83.31 74 SER A CA 1
ATOM 605 C C . SER A 1 74 ? -13.379 4.580 2.693 1.00 83.31 74 SER A C 1
ATOM 607 O O . SER A 1 74 ? -14.078 4.480 3.699 1.00 83.31 74 SER A O 1
ATOM 609 N N . ILE A 1 75 ? -13.148 5.765 2.116 1.00 87.25 75 ILE A N 1
ATOM 610 C CA . ILE A 1 75 ? -13.741 7.030 2.586 1.00 87.25 75 ILE A CA 1
ATOM 611 C C . ILE A 1 75 ? -15.271 6.981 2.494 1.00 87.25 75 ILE A C 1
ATOM 613 O O . ILE A 1 75 ? -15.956 7.389 3.438 1.00 87.25 75 ILE A O 1
ATOM 617 N N . TYR A 1 76 ? -15.816 6.482 1.381 1.00 89.25 76 TYR A N 1
ATOM 618 C CA . TYR A 1 76 ? -17.260 6.340 1.189 1.00 89.25 76 TYR A CA 1
ATOM 619 C C . TYR A 1 76 ? -17.888 5.418 2.245 1.00 89.25 76 TYR A C 1
ATOM 621 O O . TYR A 1 76 ? -18.836 5.811 2.933 1.00 89.25 76 TYR A O 1
ATOM 629 N N . VAL A 1 77 ? -17.314 4.226 2.441 1.00 87.06 77 VAL A N 1
ATOM 630 C CA . VAL A 1 77 ? -17.778 3.264 3.451 1.00 87.06 77 VAL A CA 1
ATOM 631 C C . VAL A 1 77 ? -17.650 3.847 4.858 1.00 87.06 77 VAL A C 1
ATOM 633 O O . VAL A 1 77 ? -18.600 3.772 5.639 1.00 87.06 77 VAL A O 1
ATOM 636 N N . LEU A 1 78 ? -16.525 4.497 5.174 1.00 84.56 78 LEU A N 1
ATOM 637 C CA . LEU A 1 78 ? -16.298 5.124 6.474 1.00 84.56 78 LEU A CA 1
ATOM 638 C C . LEU A 1 78 ? -17.375 6.167 6.787 1.00 84.56 78 LEU A C 1
ATOM 640 O O . LEU A 1 78 ? -17.946 6.149 7.876 1.00 84.56 78 LEU A O 1
ATOM 644 N N . ARG A 1 79 ? -17.700 7.044 5.828 1.00 85.38 79 ARG A N 1
ATOM 645 C CA . ARG A 1 79 ? -18.774 8.039 5.981 1.00 85.38 79 ARG A CA 1
ATOM 646 C C . ARG A 1 79 ? -20.130 7.379 6.222 1.00 85.38 79 ARG A C 1
ATOM 648 O O . ARG A 1 79 ? -20.857 7.812 7.114 1.00 85.38 79 ARG A O 1
ATOM 655 N N . SER A 1 80 ? -20.450 6.321 5.474 1.00 85.62 80 SER A N 1
ATOM 656 C CA . SER A 1 80 ? -21.701 5.572 5.646 1.00 85.62 80 SER A CA 1
ATOM 657 C C . SER A 1 80 ? -21.826 4.991 7.059 1.00 85.62 80 SER A C 1
ATOM 659 O O . SER A 1 80 ? -22.847 5.177 7.723 1.00 85.62 80 SER A O 1
ATOM 661 N N . ILE A 1 81 ? -20.762 4.358 7.563 1.00 83.75 81 ILE A N 1
ATOM 662 C CA . ILE A 1 81 ? -20.743 3.768 8.907 1.00 83.75 81 ILE A CA 1
ATOM 663 C C . ILE A 1 81 ? -20.793 4.859 9.983 1.00 83.75 81 ILE A C 1
ATOM 665 O O . ILE A 1 81 ? -21.575 4.746 10.923 1.00 83.75 81 ILE A O 1
ATOM 669 N N . MET A 1 82 ? -20.017 5.939 9.846 1.00 81.88 82 MET A N 1
ATOM 670 C CA . MET A 1 82 ? -20.025 7.049 10.808 1.00 81.88 82 MET A CA 1
ATOM 671 C C . MET A 1 82 ? -21.412 7.680 10.953 1.00 81.88 82 MET A C 1
ATOM 673 O O . MET A 1 82 ? -21.823 7.983 12.073 1.00 81.88 82 MET A O 1
ATOM 677 N N . ASN A 1 83 ? -22.140 7.846 9.846 1.00 82.25 83 ASN A N 1
ATOM 678 C CA . ASN A 1 83 ? -23.499 8.376 9.878 1.00 82.25 83 ASN A CA 1
ATOM 679 C C . ASN A 1 83 ? -24.449 7.433 10.631 1.00 82.25 83 ASN A C 1
ATOM 681 O O . ASN A 1 83 ? -25.175 7.898 11.504 1.00 82.25 83 ASN A O 1
ATOM 685 N N . LYS A 1 84 ? -24.378 6.117 10.377 1.00 81.25 84 LYS A N 1
ATOM 686 C CA . LYS A 1 84 ? -25.190 5.110 11.088 1.00 81.25 84 LYS A CA 1
ATOM 687 C C . LYS A 1 84 ? -24.882 5.054 12.588 1.00 81.25 84 LYS A C 1
ATOM 689 O O . LYS A 1 84 ? -25.791 5.003 13.411 1.00 81.25 84 LYS A O 1
ATOM 694 N N . VAL A 1 85 ? -23.602 5.100 12.957 1.00 79.44 85 VAL A N 1
ATOM 695 C CA . VAL A 1 85 ? -23.160 5.056 14.362 1.00 79.44 85 VAL A CA 1
ATOM 696 C C . VAL A 1 85 ? -23.545 6.331 15.120 1.00 79.44 85 VAL A C 1
ATOM 698 O O . VAL A 1 85 ? -23.779 6.276 16.324 1.00 79.44 85 VAL A O 1
ATOM 701 N N . ARG A 1 86 ? -23.625 7.485 14.444 1.00 75.62 86 ARG A N 1
ATOM 702 C CA . ARG A 1 86 ? -24.022 8.758 15.069 1.00 75.62 86 ARG A CA 1
ATOM 703 C C . ARG A 1 86 ? -25.507 8.802 15.438 1.00 75.62 86 ARG A C 1
ATOM 705 O O . ARG A 1 86 ? -25.847 9.465 16.407 1.00 75.62 86 ARG A O 1
ATOM 712 N N . THR A 1 87 ? -26.362 8.125 14.677 1.00 73.94 87 THR A N 1
ATOM 713 C CA . THR A 1 87 ? -27.823 8.113 14.873 1.00 73.94 87 THR A CA 1
ATOM 714 C C . THR A 1 87 ? -28.317 6.947 15.731 1.00 73.94 87 THR A C 1
ATOM 716 O O . THR A 1 87 ? -29.521 6.791 15.900 1.00 73.94 87 THR A O 1
ATOM 719 N N . SER A 1 88 ? -27.416 6.092 16.218 1.00 69.56 88 SER A N 1
ATOM 720 C CA . SER A 1 88 ? -27.778 4.904 16.993 1.00 69.56 88 SER A CA 1
ATOM 721 C C . SER A 1 88 ? -27.798 5.221 18.491 1.00 69.56 88 SER A C 1
ATOM 723 O O . SER A 1 88 ? -26.737 5.398 19.090 1.00 69.56 88 SER A O 1
ATOM 725 N N . ASP A 1 89 ? -28.988 5.249 19.094 1.00 66.00 89 ASP A N 1
ATOM 726 C CA . ASP A 1 89 ? -29.163 5.271 20.550 1.00 66.0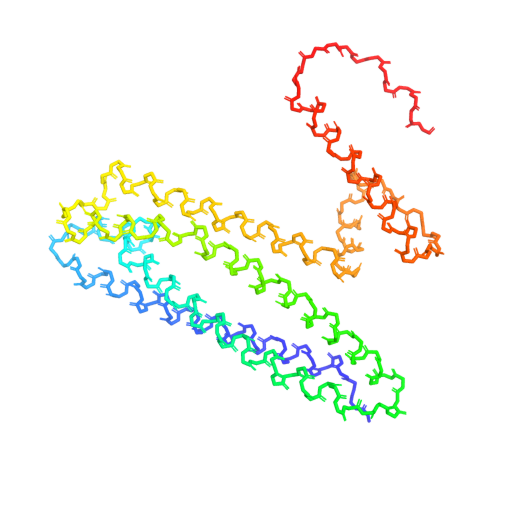0 89 ASP A CA 1
ATOM 727 C C . ASP A 1 89 ? -29.160 3.833 21.088 1.00 66.00 89 ASP A C 1
ATOM 729 O O . ASP A 1 89 ? -30.004 3.015 20.718 1.00 66.00 89 ASP A O 1
ATOM 733 N N . SER A 1 90 ? -28.198 3.499 21.952 1.00 61.88 90 SER A N 1
ATOM 734 C CA . SER A 1 90 ? -28.065 2.147 22.5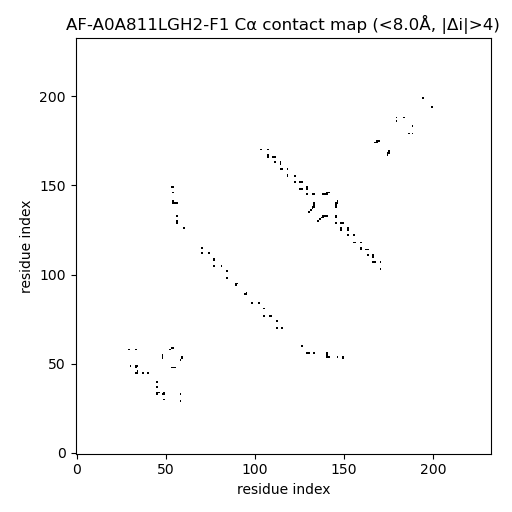11 1.00 61.88 90 SER A CA 1
ATOM 735 C C . SER A 1 90 ? -28.975 1.941 23.716 1.00 61.88 90 SER A C 1
ATOM 737 O O . SER A 1 90 ? -28.947 2.747 24.648 1.00 61.88 90 SER A O 1
ATOM 739 N N . ARG A 1 91 ? -29.708 0.822 23.746 1.00 63.16 91 ARG A N 1
ATOM 740 C CA . ARG A 1 91 ? -30.580 0.445 24.873 1.00 63.16 91 ARG A CA 1
ATOM 741 C C . ARG A 1 91 ? -29.917 -0.548 25.831 1.00 63.16 91 ARG A C 1
ATOM 743 O O . ARG A 1 91 ? -30.370 -0.676 26.964 1.00 63.16 91 ARG A O 1
ATOM 750 N N . SER A 1 92 ? -28.846 -1.229 25.410 1.00 75.19 92 SER A N 1
ATOM 751 C CA . SER A 1 92 ? -28.141 -2.234 26.220 1.00 75.19 92 SER A CA 1
ATOM 752 C C . SER A 1 92 ? -26.650 -1.926 26.440 1.00 75.19 92 SER A C 1
ATOM 754 O O . SER A 1 92 ? -25.996 -1.259 25.637 1.00 75.19 92 SER A O 1
ATOM 756 N N . LEU A 1 93 ? -26.086 -2.454 27.537 1.00 71.44 93 LEU A N 1
ATOM 757 C CA . LEU A 1 93 ? -24.654 -2.331 27.855 1.00 71.44 93 LEU A CA 1
ATOM 758 C C . LEU A 1 93 ? -23.763 -2.989 26.787 1.00 71.44 93 LEU A C 1
ATOM 760 O O . LEU A 1 93 ? -22.724 -2.427 26.453 1.00 71.44 93 LEU A O 1
ATOM 764 N N . SER A 1 94 ? -24.180 -4.131 26.224 1.00 73.94 94 SER A N 1
ATOM 765 C CA . SER A 1 94 ? -23.443 -4.832 25.157 1.00 73.94 94 SER A CA 1
ATOM 766 C C . SER A 1 94 ? -23.321 -3.974 23.896 1.00 73.94 94 SER A C 1
ATOM 768 O O . SER A 1 94 ? -22.216 -3.762 23.400 1.00 73.94 94 SER A O 1
ATOM 770 N N . GLU A 1 95 ? -24.429 -3.384 23.436 1.00 71.31 95 GLU A N 1
ATOM 771 C CA . GLU A 1 95 ? -24.431 -2.473 22.281 1.00 71.31 95 GLU A CA 1
ATOM 772 C C . GLU A 1 95 ? -23.546 -1.245 22.523 1.00 71.31 95 GLU A C 1
ATOM 774 O O . GLU A 1 95 ? -22.859 -0.775 21.618 1.00 71.31 95 GLU A O 1
ATOM 779 N N . CYS A 1 96 ? -23.512 -0.728 23.754 1.00 73.31 96 CYS A N 1
ATOM 780 C CA . CYS A 1 96 ? -22.659 0.405 24.102 1.00 73.31 96 CYS A CA 1
ATOM 781 C C . CYS A 1 96 ? -21.161 0.061 23.966 1.00 73.31 96 CYS A C 1
ATOM 783 O O . CYS A 1 96 ? -20.381 0.869 23.446 1.00 73.31 96 CYS A O 1
ATOM 785 N N . TYR A 1 97 ? -20.752 -1.152 24.361 1.00 77.19 97 TYR A N 1
ATOM 786 C CA . TYR A 1 97 ? -19.387 -1.650 24.144 1.00 77.19 97 TYR A CA 1
ATOM 787 C C . TYR A 1 97 ? -19.064 -1.825 22.653 1.00 77.19 97 TYR A C 1
ATOM 789 O O . TYR A 1 97 ? -18.005 -1.378 22.206 1.00 77.19 97 TYR A O 1
ATOM 797 N N . GLU A 1 98 ? -19.980 -2.392 21.867 1.00 74.69 98 GLU A N 1
ATOM 798 C CA . GLU A 1 98 ? -19.806 -2.590 20.420 1.00 74.69 98 GLU A CA 1
ATOM 799 C C . GLU A 1 98 ? -19.695 -1.262 19.659 1.00 74.69 98 GLU A C 1
ATOM 801 O O . GLU A 1 98 ? -18.799 -1.075 18.828 1.00 74.69 98 GLU A O 1
ATOM 806 N N . ILE A 1 99 ? -20.547 -0.288 19.992 1.00 77.31 99 ILE A N 1
ATOM 807 C CA . ILE A 1 99 ? -20.481 1.068 19.439 1.00 77.31 99 ILE A CA 1
ATOM 808 C C . ILE A 1 99 ? -19.146 1.723 19.807 1.00 77.31 99 ILE A C 1
ATOM 810 O O . ILE A 1 99 ? -18.546 2.410 18.976 1.00 77.31 99 ILE A O 1
ATOM 814 N N . ARG A 1 100 ? -18.646 1.513 21.031 1.00 77.06 100 ARG A N 1
ATOM 815 C CA . ARG A 1 100 ? -17.351 2.053 21.469 1.00 77.06 100 ARG A CA 1
ATOM 816 C C . ARG A 1 100 ? -16.190 1.449 20.683 1.00 77.06 100 ARG A C 1
ATOM 818 O O . ARG A 1 100 ? -15.336 2.200 20.217 1.00 77.06 100 ARG A O 1
ATOM 825 N N . GLN A 1 101 ? -16.177 0.131 20.497 1.00 78.44 101 GLN A N 1
ATOM 826 C CA . GLN A 1 101 ? -15.154 -0.551 19.705 1.00 78.44 101 GLN A CA 1
ATOM 827 C C . GLN A 1 101 ? -15.197 -0.097 18.244 1.00 78.44 101 GLN A C 1
ATOM 829 O O . GLN A 1 101 ? -14.167 0.280 17.688 1.00 78.44 101 GLN A O 1
ATOM 834 N N . THR A 1 102 ? -16.393 -0.011 17.659 1.00 80.69 102 THR A N 1
ATOM 835 C CA . THR A 1 102 ? -16.591 0.491 16.294 1.00 80.69 102 THR A CA 1
ATOM 836 C C . THR A 1 102 ? -16.089 1.930 16.151 1.00 80.69 102 THR A C 1
ATOM 838 O O . THR A 1 102 ? -15.410 2.250 15.179 1.00 80.69 102 THR A O 1
ATOM 841 N N . LYS A 1 103 ? -16.342 2.805 17.136 1.00 80.12 103 LYS A N 1
ATOM 842 C CA . LYS A 1 103 ? -15.806 4.180 17.168 1.00 80.12 103 LYS A CA 1
ATOM 843 C C . LYS A 1 103 ? -14.275 4.214 17.215 1.00 80.12 103 LYS A C 1
ATOM 845 O O . LYS A 1 103 ? -13.687 5.014 16.490 1.00 80.12 103 LYS A O 1
ATOM 850 N N . CYS A 1 104 ? -13.631 3.359 18.010 1.00 78.81 104 CYS A N 1
ATOM 851 C CA . CYS A 1 104 ? -12.167 3.242 18.032 1.00 78.81 104 CYS A CA 1
ATOM 852 C C . CYS A 1 104 ? -11.617 2.773 16.676 1.00 78.81 104 CYS A C 1
ATOM 854 O O . CYS A 1 104 ? -10.710 3.402 16.133 1.00 78.81 104 CYS A O 1
ATOM 856 N N . THR A 1 105 ? -12.216 1.747 16.067 1.00 83.19 105 THR A N 1
ATOM 857 C CA . THR A 1 105 ? -11.817 1.276 14.731 1.00 83.19 105 THR A CA 1
ATOM 858 C C . THR A 1 105 ? -12.011 2.359 13.667 1.00 83.19 105 THR A C 1
ATOM 860 O O . THR A 1 105 ? -11.120 2.581 12.855 1.00 83.19 105 THR A O 1
ATOM 863 N N . LEU A 1 106 ? -13.126 3.095 13.695 1.00 84.19 106 LEU A N 1
ATOM 864 C CA . LEU A 1 106 ? -13.383 4.230 12.799 1.00 84.19 106 LEU A CA 1
ATOM 865 C C . LEU A 1 106 ? -12.314 5.329 12.942 1.00 84.19 106 LEU A C 1
ATOM 867 O O . LEU A 1 106 ? -11.870 5.891 11.941 1.00 84.19 106 LEU A O 1
ATOM 871 N N . GLN A 1 107 ? -11.891 5.642 14.172 1.00 83.62 107 GLN A N 1
ATOM 872 C CA . GLN A 1 107 ? -10.826 6.617 14.430 1.00 83.62 107 GLN A CA 1
ATOM 873 C C . GLN A 1 107 ? -9.470 6.137 13.907 1.00 83.62 107 GLN A C 1
ATOM 875 O O . GLN A 1 107 ? -8.753 6.927 13.289 1.00 83.62 107 GLN A O 1
ATOM 880 N N . TRP A 1 108 ? -9.145 4.856 14.089 1.00 85.31 108 TRP A N 1
ATOM 881 C CA . TRP A 1 108 ? -7.954 4.245 13.502 1.00 85.31 108 TRP A CA 1
ATOM 882 C C . TRP A 1 108 ? -7.977 4.319 11.971 1.00 85.31 108 TRP A C 1
ATOM 884 O O . TRP A 1 108 ? -7.064 4.895 11.385 1.00 85.31 108 TRP A O 1
ATOM 894 N N . VAL A 1 109 ? -9.049 3.852 11.318 1.00 86.62 109 VAL A N 1
ATOM 895 C CA . VAL A 1 109 ? -9.185 3.906 9.849 1.00 86.62 109 VAL A CA 1
ATOM 896 C C . VAL A 1 109 ? -9.069 5.344 9.337 1.00 86.62 109 VAL A C 1
ATOM 898 O O . VAL A 1 109 ? -8.391 5.595 8.344 1.00 86.62 109 VAL A O 1
ATOM 901 N N . LYS A 1 110 ? -9.656 6.320 10.039 1.00 87.44 110 LYS A N 1
ATOM 902 C CA . LYS A 1 110 ? -9.508 7.740 9.699 1.00 87.44 110 LYS A CA 1
ATOM 903 C C . LYS A 1 110 ? -8.040 8.188 9.718 1.00 87.44 110 LYS A C 1
ATOM 905 O O . LYS A 1 110 ? -7.621 8.879 8.794 1.00 87.44 110 LYS A O 1
ATOM 910 N N . LYS A 1 111 ? -7.253 7.805 10.732 1.00 87.25 111 LYS A N 1
ATOM 911 C CA . LYS A 1 111 ? -5.808 8.109 10.794 1.00 87.25 111 LYS A CA 1
ATOM 912 C C . LYS A 1 111 ? -5.039 7.445 9.647 1.00 87.25 111 LYS A C 1
ATOM 914 O O . LYS A 1 111 ? -4.192 8.096 9.044 1.00 87.25 111 LYS A O 1
ATOM 919 N N . MET A 1 112 ? -5.377 6.199 9.308 1.00 88.56 112 MET A N 1
ATOM 920 C CA . MET A 1 112 ? -4.773 5.466 8.185 1.00 88.56 112 MET A CA 1
ATOM 921 C C . MET A 1 112 ? -5.029 6.173 6.850 1.00 88.56 112 MET A C 1
ATOM 923 O O . MET A 1 112 ? -4.108 6.343 6.060 1.00 88.56 112 MET A O 1
ATOM 927 N N . LEU A 1 113 ? -6.248 6.675 6.629 1.00 89.00 113 LEU A N 1
ATOM 928 C CA . LEU A 1 113 ? -6.583 7.450 5.430 1.00 89.00 113 LEU A CA 1
ATOM 929 C C . LEU A 1 113 ? -5.773 8.748 5.322 1.00 89.00 113 LEU A C 1
ATOM 931 O O . LEU A 1 113 ? -5.313 9.087 4.236 1.00 89.00 113 LEU A O 1
ATOM 935 N N . PHE A 1 114 ? -5.558 9.465 6.430 1.00 88.62 114 PHE A N 1
ATOM 936 C CA . PHE A 1 114 ? -4.695 10.652 6.419 1.00 88.62 114 PHE A CA 1
ATOM 937 C C . PHE A 1 114 ? -3.228 10.307 6.154 1.00 88.62 114 PHE A C 1
ATOM 939 O O . PHE A 1 114 ? -2.568 11.028 5.409 1.00 88.62 114 PHE A O 1
ATOM 946 N N . ALA A 1 115 ? -2.722 9.207 6.717 1.00 89.62 115 ALA A N 1
ATOM 947 C CA . ALA A 1 115 ? -1.372 8.735 6.420 1.00 89.62 115 ALA A CA 1
ATOM 948 C C . ALA A 1 115 ? -1.220 8.339 4.949 1.00 89.62 115 ALA A C 1
ATOM 950 O O . ALA A 1 115 ? -0.220 8.690 4.330 1.00 89.62 115 ALA A O 1
ATOM 951 N N . TYR A 1 116 ? -2.227 7.675 4.376 1.00 90.19 116 TYR A N 1
ATOM 952 C CA . TYR A 1 116 ? -2.237 7.331 2.959 1.00 90.19 116 TYR A CA 1
ATOM 953 C C . TYR A 1 116 ? -2.264 8.586 2.084 1.00 90.19 116 TYR A C 1
ATOM 955 O O . TYR A 1 116 ? -1.529 8.660 1.108 1.00 90.19 116 TYR A O 1
ATOM 963 N N . LEU A 1 117 ? -3.055 9.605 2.440 1.00 90.81 117 LEU A N 1
ATOM 964 C CA . LEU A 1 117 ? -3.060 10.881 1.720 1.00 90.81 117 LEU A CA 1
ATOM 965 C C . LEU A 1 117 ? -1.680 11.557 1.765 1.00 90.81 117 LEU A C 1
ATOM 967 O O . LEU A 1 117 ? -1.208 12.052 0.744 1.00 90.81 117 LEU A O 1
ATOM 971 N N . GLY A 1 118 ? -1.021 11.541 2.927 1.00 90.88 118 GLY A N 1
ATOM 972 C CA . GLY A 1 118 ? 0.352 12.027 3.073 1.00 90.88 118 GLY A CA 1
ATOM 973 C C . GLY A 1 118 ? 1.334 11.260 2.186 1.00 90.88 118 GLY A C 1
ATOM 974 O O . GLY A 1 118 ? 2.088 11.876 1.436 1.00 90.88 118 GLY A O 1
ATOM 975 N N . LEU A 1 119 ? 1.268 9.924 2.200 1.00 91.31 119 LEU A N 1
ATOM 976 C CA . LEU A 1 119 ? 2.061 9.068 1.316 1.00 91.31 119 LEU A CA 1
ATOM 977 C C . LEU A 1 119 ? 1.806 9.398 -0.157 1.00 91.31 119 LEU A C 1
ATOM 979 O O . LEU A 1 119 ? 2.754 9.532 -0.922 1.00 91.31 119 LEU A O 1
ATOM 983 N N . PHE A 1 120 ? 0.542 9.545 -0.552 1.00 90.94 120 PHE A N 1
ATOM 984 C CA . PHE A 1 120 ? 0.150 9.828 -1.928 1.00 90.94 120 PHE A CA 1
ATOM 985 C C . PHE A 1 120 ? 0.766 11.139 -2.426 1.00 90.94 120 PHE A C 1
ATOM 987 O O . PHE A 1 120 ? 1.336 11.167 -3.513 1.00 90.94 120 PHE A O 1
ATOM 994 N N . ILE A 1 121 ? 0.734 12.197 -1.608 1.00 92.31 121 ILE A N 1
ATOM 995 C CA . ILE A 1 121 ? 1.383 13.481 -1.920 1.00 92.31 121 ILE A CA 1
ATOM 996 C C . ILE A 1 121 ? 2.897 13.301 -2.102 1.00 92.31 121 ILE A C 1
ATOM 998 O O . ILE A 1 121 ? 3.465 13.861 -3.036 1.00 92.31 121 ILE A O 1
ATOM 1002 N N . CYS A 1 122 ? 3.546 12.500 -1.251 1.00 92.81 122 CYS A N 1
ATOM 1003 C CA . CYS A 1 122 ? 4.977 12.208 -1.367 1.00 92.81 122 CYS A CA 1
ATOM 1004 C C . CYS A 1 122 ? 5.319 11.367 -2.606 1.00 92.81 122 CYS A C 1
ATOM 1006 O O . CYS A 1 122 ? 6.356 11.593 -3.215 1.00 92.81 122 CYS A O 1
ATOM 1008 N N . VAL A 1 123 ? 4.468 10.408 -2.981 1.00 92.06 123 VAL A N 1
ATOM 1009 C CA . VAL A 1 123 ? 4.676 9.475 -4.103 1.00 92.06 123 VAL A CA 1
ATOM 1010 C C . VAL A 1 123 ? 4.446 10.143 -5.459 1.00 92.06 123 VAL A C 1
ATOM 1012 O O . VAL A 1 123 ? 5.156 9.842 -6.418 1.00 92.06 123 VAL A O 1
ATOM 1015 N N . LEU A 1 124 ? 3.485 11.064 -5.548 1.00 91.31 124 LEU A N 1
ATOM 1016 C CA . LEU A 1 124 ? 3.058 11.702 -6.794 1.00 91.31 124 LEU A CA 1
ATOM 1017 C C . LEU A 1 124 ? 4.193 12.321 -7.636 1.00 91.31 124 LEU A C 1
ATOM 1019 O O . LEU A 1 124 ? 4.209 12.053 -8.840 1.00 91.31 124 LEU A O 1
ATOM 1023 N N . PRO A 1 125 ? 5.157 13.091 -7.089 1.00 93.62 125 PRO A N 1
ATOM 1024 C CA . PRO A 1 125 ? 6.260 13.623 -7.890 1.00 93.62 125 PRO A CA 1
ATOM 1025 C C . PRO A 1 125 ? 7.154 12.515 -8.460 1.00 93.62 125 PRO A C 1
ATOM 1027 O O . PRO A 1 125 ? 7.474 12.547 -9.644 1.00 93.62 125 PRO A O 1
ATOM 1030 N N . PHE A 1 126 ? 7.500 11.496 -7.668 1.00 92.69 126 PHE A N 1
ATOM 1031 C CA . PHE A 1 126 ? 8.336 10.384 -8.134 1.00 92.69 126 PHE A CA 1
ATOM 1032 C C . PHE A 1 126 ? 7.618 9.534 -9.183 1.00 92.69 126 PHE A C 1
ATOM 1034 O O . PHE A 1 126 ? 8.214 9.188 -10.199 1.00 92.69 126 PHE A O 1
ATOM 1041 N N . ALA A 1 127 ? 6.328 9.255 -8.981 1.00 90.62 127 ALA A N 1
ATOM 1042 C CA . ALA A 1 127 ? 5.502 8.543 -9.951 1.00 90.62 127 ALA A CA 1
ATOM 1043 C C . ALA A 1 127 ? 5.350 9.332 -11.264 1.00 90.62 127 ALA A C 1
ATOM 1045 O O . ALA A 1 127 ? 5.381 8.743 -12.343 1.00 90.62 127 ALA A O 1
ATOM 1046 N N . SER A 1 128 ? 5.238 10.662 -11.184 1.00 91.56 128 SER A N 1
ATOM 1047 C CA . SER A 1 128 ? 5.158 11.536 -12.361 1.00 91.56 128 SER A CA 1
ATOM 1048 C C . SER A 1 128 ? 6.471 11.547 -13.144 1.00 91.56 128 SER A C 1
ATOM 1050 O O . SER A 1 128 ? 6.456 11.401 -14.364 1.00 91.56 128 SER A O 1
ATOM 1052 N N . THR A 1 129 ? 7.611 11.650 -12.453 1.00 92.94 129 THR A N 1
ATOM 1053 C CA . THR A 1 129 ? 8.941 11.546 -13.075 1.00 92.94 129 THR A CA 1
ATOM 1054 C C . THR A 1 129 ? 9.148 10.175 -13.711 1.00 92.94 129 THR A C 1
ATOM 1056 O O . THR A 1 129 ? 9.603 10.087 -14.846 1.00 92.94 129 THR A O 1
ATOM 1059 N N . LEU A 1 130 ? 8.758 9.101 -13.023 1.00 92.06 130 LEU A N 1
ATOM 1060 C CA . LEU A 1 130 ? 8.837 7.734 -13.535 1.00 92.06 130 LEU A CA 1
ATOM 1061 C C . LEU A 1 130 ? 7.993 7.555 -14.809 1.00 92.06 130 LEU A C 1
ATOM 1063 O O . LEU A 1 130 ? 8.475 7.001 -15.796 1.00 92.06 130 LEU A O 1
ATOM 1067 N N . PHE A 1 131 ? 6.763 8.077 -14.819 1.00 91.12 131 PHE A N 1
ATOM 1068 C CA . PHE A 1 131 ? 5.911 8.092 -16.010 1.00 91.12 131 PHE A CA 1
ATOM 1069 C C . PHE A 1 131 ? 6.547 8.884 -17.156 1.00 91.12 131 PHE A C 1
ATOM 1071 O O . PHE A 1 131 ? 6.551 8.416 -18.293 1.00 91.12 131 PHE A O 1
ATOM 1078 N N . TYR A 1 132 ? 7.121 10.053 -16.861 1.00 93.19 132 TYR A N 1
ATOM 1079 C CA . TYR A 1 132 ? 7.790 10.883 -17.858 1.00 93.19 132 TYR A CA 1
ATOM 1080 C C . TYR A 1 132 ? 8.978 10.163 -18.510 1.00 93.19 132 TYR A C 1
ATOM 1082 O O . TYR A 1 132 ? 9.051 10.068 -19.736 1.00 93.19 132 TYR A O 1
ATOM 1090 N N . LEU A 1 133 ? 9.868 9.594 -17.695 1.00 93.00 133 LEU A N 1
ATOM 1091 C CA . LEU A 1 133 ? 11.051 8.870 -18.162 1.00 93.00 133 LEU A CA 1
ATOM 1092 C C . LEU A 1 133 ? 10.682 7.642 -19.004 1.00 93.00 133 LEU A C 1
ATOM 1094 O O . LEU A 1 133 ? 11.302 7.391 -20.035 1.00 93.00 133 LEU A O 1
ATOM 1098 N N . TYR A 1 134 ? 9.647 6.906 -18.601 1.00 90.50 134 TYR A N 1
ATOM 1099 C CA . TYR A 1 134 ? 9.211 5.714 -19.322 1.00 90.50 134 TYR A CA 1
ATOM 1100 C C . TYR A 1 134 ? 8.489 6.046 -20.637 1.00 90.50 134 TYR A C 1
ATOM 1102 O O . TYR A 1 134 ? 8.803 5.474 -21.676 1.00 90.50 134 TYR A O 1
ATOM 1110 N N . VAL A 1 135 ? 7.526 6.974 -20.618 1.00 90.94 135 VAL A N 1
ATOM 1111 C CA . VAL A 1 135 ? 6.649 7.234 -21.775 1.00 90.94 135 VAL A CA 1
ATOM 1112 C C . VAL A 1 135 ? 7.249 8.235 -22.756 1.00 90.94 135 VAL A C 1
ATOM 1114 O O . VAL A 1 135 ? 7.151 8.030 -23.963 1.00 90.94 135 VAL A O 1
ATOM 1117 N N . PHE A 1 136 ? 7.851 9.320 -22.264 1.00 93.12 136 PHE A N 1
ATOM 1118 C CA . PHE A 1 136 ? 8.339 10.405 -23.121 1.00 93.12 136 PHE A CA 1
ATOM 1119 C C . PHE A 1 136 ? 9.820 10.262 -23.460 1.00 93.12 136 PHE A C 1
ATOM 1121 O O . PHE A 1 136 ? 10.206 10.552 -24.589 1.00 93.12 136 PHE A O 1
ATOM 1128 N N . CYS A 1 137 ? 10.647 9.801 -22.517 1.00 92.62 137 CYS A N 1
ATOM 1129 C CA . CYS A 1 137 ? 12.066 9.548 -22.793 1.00 92.62 137 CYS A CA 1
ATOM 1130 C C . CYS A 1 137 ? 12.332 8.138 -23.340 1.00 92.62 137 CYS A C 1
ATOM 1132 O O . CYS A 1 137 ? 13.428 7.891 -23.834 1.00 92.62 137 CYS A O 1
ATOM 1134 N N . GLY A 1 138 ? 11.355 7.225 -23.266 1.00 89.69 138 GLY A N 1
ATOM 1135 C CA . GLY A 1 138 ? 11.484 5.860 -23.782 1.00 89.69 138 GLY A CA 1
ATOM 1136 C C . GLY A 1 138 ? 12.531 5.016 -23.050 1.00 89.69 138 GLY A C 1
ATOM 1137 O O . GLY A 1 138 ? 13.074 4.083 -23.638 1.00 89.69 138 GLY A O 1
ATOM 1138 N N . LEU A 1 139 ? 12.850 5.355 -21.796 1.00 90.06 139 LEU A N 1
ATOM 1139 C CA . LEU A 1 139 ? 13.811 4.597 -20.996 1.00 90.06 139 LEU A CA 1
ATOM 1140 C C . LEU A 1 139 ? 13.231 3.225 -20.636 1.00 90.06 139 LEU A C 1
ATOM 1142 O O . LEU A 1 139 ? 12.078 3.116 -20.212 1.00 90.06 139 LEU A O 1
ATOM 1146 N N . ASP A 1 140 ? 14.043 2.179 -20.791 1.00 85.25 140 ASP A N 1
ATOM 1147 C CA . ASP A 1 140 ? 13.646 0.826 -20.404 1.00 85.25 140 ASP A CA 1
ATOM 1148 C C . ASP A 1 140 ? 13.587 0.687 -18.877 1.00 85.25 140 ASP A C 1
ATOM 1150 O O . ASP A 1 140 ? 14.297 1.369 -18.143 1.00 85.25 140 ASP A O 1
ATOM 1154 N N . THR A 1 141 ? 12.767 -0.242 -18.385 1.00 83.88 141 THR A N 1
ATOM 1155 C CA . THR A 1 141 ? 12.557 -0.485 -16.948 1.00 83.88 141 THR A CA 1
ATOM 1156 C C . THR A 1 141 ? 13.829 -0.856 -16.194 1.00 83.88 141 THR A C 1
ATOM 1158 O O . THR A 1 141 ? 13.868 -0.778 -14.967 1.00 83.88 141 THR A O 1
ATOM 1161 N N . ASP A 1 142 ? 14.847 -1.283 -16.933 1.00 83.00 142 ASP A N 1
ATOM 1162 C CA . ASP A 1 142 ? 16.081 -1.832 -16.401 1.00 83.00 142 ASP A CA 1
ATOM 1163 C C . ASP A 1 142 ? 17.184 -0.758 -16.288 1.00 83.00 142 ASP A C 1
ATOM 1165 O O . ASP A 1 142 ? 18.282 -1.057 -15.821 1.00 83.00 142 ASP A O 1
ATOM 1169 N N . THR A 1 143 ? 16.898 0.501 -16.653 1.00 87.44 143 THR A N 1
ATOM 1170 C CA . THR A 1 143 ? 17.836 1.615 -16.467 1.00 87.44 143 THR A CA 1
ATOM 1171 C C . THR A 1 143 ? 17.975 2.014 -15.000 1.00 87.44 143 THR A C 1
ATOM 1173 O O . THR A 1 143 ? 17.049 1.898 -14.189 1.00 87.44 143 THR A O 1
ATOM 1176 N N . LEU A 1 144 ? 19.162 2.514 -14.651 1.00 88.44 144 LEU A N 1
ATOM 1177 C CA . LEU A 1 144 ? 19.522 2.870 -13.280 1.00 88.44 144 LEU A CA 1
ATOM 1178 C C . LEU A 1 144 ? 18.601 3.962 -12.712 1.00 88.44 144 LEU A C 1
ATOM 1180 O O . LEU A 1 144 ? 18.204 3.897 -11.550 1.00 88.44 144 LEU A O 1
ATOM 1184 N N . GLU A 1 145 ? 18.195 4.927 -13.533 1.00 91.19 145 GLU A N 1
ATOM 1185 C CA . GLU A 1 145 ? 17.298 6.017 -13.148 1.00 91.19 145 GLU A CA 1
ATOM 1186 C C . GLU A 1 145 ? 15.912 5.499 -12.739 1.00 91.19 145 GLU A C 1
ATOM 1188 O O . GLU A 1 145 ? 15.375 5.908 -11.705 1.00 91.19 145 GLU A O 1
ATOM 1193 N N . ILE A 1 146 ? 15.342 4.566 -13.512 1.00 90.25 146 ILE A N 1
ATOM 1194 C CA . ILE A 1 146 ? 14.039 3.965 -13.201 1.00 90.25 146 ILE A CA 1
ATOM 1195 C C . ILE A 1 146 ? 14.139 3.079 -11.955 1.00 90.25 146 ILE A C 1
ATOM 1197 O O . ILE A 1 146 ? 13.256 3.131 -11.095 1.00 90.25 146 ILE A O 1
ATOM 1201 N N . GLN A 1 147 ? 15.225 2.317 -11.803 1.00 87.69 147 GLN A N 1
ATOM 1202 C CA . GLN A 1 147 ? 15.444 1.475 -10.623 1.00 87.69 147 GLN A CA 1
ATOM 1203 C C . GLN A 1 147 ? 15.573 2.290 -9.330 1.00 87.69 147 GLN A C 1
ATOM 1205 O O . GLN A 1 147 ? 14.984 1.914 -8.312 1.00 87.69 147 GLN A O 1
ATOM 1210 N N . ILE A 1 148 ? 16.280 3.425 -9.357 1.00 89.25 148 ILE A N 1
ATOM 1211 C CA . ILE A 1 148 ? 16.378 4.328 -8.200 1.00 89.25 148 ILE A CA 1
ATOM 1212 C C . ILE A 1 148 ? 14.994 4.859 -7.819 1.00 89.25 148 ILE A C 1
ATOM 1214 O O . ILE A 1 148 ? 14.619 4.807 -6.647 1.00 89.25 148 ILE A O 1
ATOM 1218 N N . LEU A 1 149 ? 14.207 5.323 -8.795 1.00 91.38 149 LEU A N 1
ATOM 1219 C CA . LEU A 1 149 ? 12.859 5.833 -8.537 1.00 91.38 149 LEU A CA 1
ATOM 1220 C C . LEU A 1 149 ? 11.934 4.752 -7.967 1.00 91.38 149 LEU A C 1
ATOM 1222 O O . LEU A 1 149 ? 11.278 4.995 -6.954 1.00 91.38 149 LEU A O 1
ATOM 1226 N N . ASN A 1 150 ? 11.922 3.551 -8.550 1.00 87.94 150 ASN A N 1
ATOM 1227 C CA . ASN A 1 150 ? 11.151 2.415 -8.031 1.00 87.94 150 ASN A CA 1
ATOM 1228 C C . ASN A 1 150 ? 11.576 2.032 -6.605 1.00 87.94 150 ASN A C 1
ATOM 1230 O O . ASN A 1 150 ? 10.729 1.733 -5.761 1.00 87.94 150 ASN A O 1
ATOM 1234 N N . THR A 1 151 ? 12.875 2.089 -6.303 1.00 88.44 151 THR A N 1
ATOM 1235 C CA . THR A 1 151 ? 13.397 1.808 -4.959 1.00 88.44 151 THR A CA 1
ATOM 1236 C C . THR A 1 151 ? 12.897 2.837 -3.947 1.00 88.44 151 THR A C 1
ATOM 1238 O O . THR A 1 151 ? 12.382 2.461 -2.896 1.00 88.44 151 THR A O 1
ATOM 1241 N N . ILE A 1 152 ? 12.973 4.132 -4.275 1.00 91.69 152 ILE A N 1
ATOM 1242 C CA . ILE A 1 152 ? 12.454 5.213 -3.419 1.00 91.69 152 ILE A CA 1
ATOM 1243 C C . ILE A 1 152 ? 10.953 5.025 -3.171 1.00 91.69 152 ILE A C 1
ATOM 1245 O O . ILE A 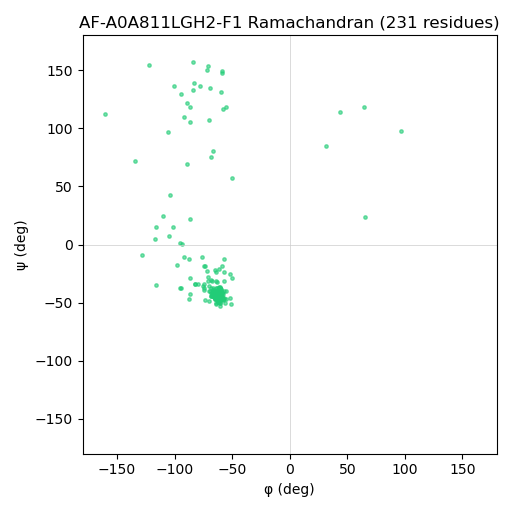1 152 ? 10.490 5.118 -2.035 1.00 91.69 152 ILE A O 1
ATOM 1249 N N . LEU A 1 153 ? 10.192 4.717 -4.221 1.00 90.94 153 LEU A N 1
ATOM 1250 C CA . LEU A 1 153 ? 8.754 4.468 -4.139 1.00 90.94 153 LEU A CA 1
ATOM 1251 C C . LEU A 1 153 ? 8.421 3.269 -3.239 1.00 90.94 153 LEU A C 1
ATOM 1253 O O . LEU A 1 153 ? 7.494 3.344 -2.431 1.00 90.94 153 LEU A O 1
ATOM 1257 N N . THR A 1 154 ? 9.209 2.198 -3.325 1.00 87.75 154 THR A N 1
ATOM 1258 C CA . THR A 1 154 ? 9.066 1.013 -2.467 1.00 87.75 154 THR A CA 1
ATOM 1259 C C . THR A 1 154 ? 9.376 1.348 -1.008 1.00 87.75 154 THR A C 1
ATOM 1261 O O . THR A 1 154 ? 8.581 1.037 -0.125 1.00 87.75 154 THR A O 1
ATOM 1264 N N . MET A 1 155 ? 10.460 2.087 -0.745 1.00 90.06 155 MET A N 1
ATOM 1265 C CA . MET A 1 155 ? 10.807 2.541 0.609 1.00 90.06 155 MET A CA 1
ATOM 1266 C C . MET A 1 155 ? 9.718 3.430 1.227 1.00 90.06 155 MET A C 1
ATOM 1268 O O . MET A 1 155 ? 9.435 3.326 2.422 1.00 90.06 155 MET A O 1
ATOM 1272 N N . LEU A 1 156 ? 9.080 4.292 0.429 1.00 92.00 156 LEU A N 1
ATOM 1273 C CA . LEU A 1 156 ? 7.945 5.100 0.882 1.00 92.00 156 LEU A CA 1
ATOM 1274 C C . LEU A 1 156 ? 6.748 4.219 1.275 1.00 92.00 156 LEU A C 1
ATOM 1276 O O . LEU A 1 156 ? 6.126 4.458 2.314 1.00 92.00 156 LEU A O 1
ATOM 1280 N N . ALA A 1 157 ? 6.444 3.185 0.485 1.00 88.69 157 ALA A N 1
ATOM 1281 C CA . ALA A 1 157 ? 5.383 2.229 0.798 1.00 88.69 157 ALA A CA 1
ATOM 1282 C C . ALA A 1 157 ? 5.676 1.438 2.088 1.00 88.69 157 ALA A C 1
ATOM 1284 O O . ALA A 1 157 ? 4.796 1.304 2.942 1.00 88.69 157 ALA A O 1
ATOM 1285 N N . ASP A 1 158 ? 6.918 0.993 2.285 1.00 90.00 158 ASP A N 1
ATOM 1286 C CA . ASP A 1 158 ? 7.349 0.326 3.519 1.00 90.00 158 ASP A CA 1
ATOM 1287 C C . ASP A 1 158 ? 7.257 1.253 4.736 1.00 90.00 158 ASP A C 1
ATOM 1289 O O . ASP A 1 158 ? 6.774 0.855 5.800 1.00 90.00 158 ASP A O 1
ATOM 1293 N N . GLY A 1 159 ? 7.627 2.526 4.569 1.00 91.00 159 GLY A N 1
ATOM 1294 C CA . GLY A 1 159 ? 7.437 3.556 5.588 1.00 91.00 159 GLY A CA 1
ATOM 1295 C C . GLY A 1 159 ? 5.967 3.713 5.990 1.00 91.00 159 GLY A C 1
ATOM 1296 O O . GLY A 1 159 ? 5.648 3.783 7.179 1.00 91.00 159 GLY A O 1
ATOM 1297 N N . TYR A 1 160 ? 5.048 3.694 5.023 1.00 91.00 160 TYR A N 1
ATOM 1298 C CA . TYR A 1 160 ? 3.612 3.707 5.305 1.00 91.00 160 TYR A CA 1
ATOM 1299 C C . TYR A 1 160 ? 3.142 2.449 6.044 1.00 91.00 160 TYR A C 1
ATOM 1301 O O . TYR A 1 160 ? 2.356 2.563 6.989 1.00 91.00 160 TYR A O 1
ATOM 1309 N N . ASN A 1 161 ? 3.630 1.263 5.672 1.00 90.00 161 ASN A N 1
ATOM 1310 C CA . ASN A 1 161 ? 3.305 0.011 6.364 1.00 90.00 161 ASN A CA 1
ATOM 1311 C C . ASN A 1 161 ? 3.773 0.035 7.827 1.00 90.00 161 ASN A C 1
ATOM 1313 O O . ASN A 1 161 ? 3.047 -0.396 8.732 1.00 90.00 161 ASN A O 1
ATOM 1317 N N . LEU A 1 162 ? 4.949 0.613 8.084 1.00 89.75 162 LEU A N 1
ATOM 1318 C CA . LEU 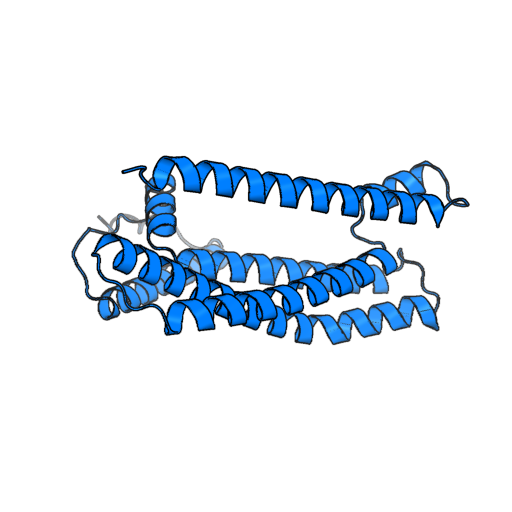A 1 162 ? 5.464 0.814 9.434 1.00 89.75 162 LEU A CA 1
ATOM 1319 C C . LEU A 1 162 ? 4.570 1.768 10.241 1.00 89.75 162 LEU A C 1
ATOM 1321 O O . LEU A 1 162 ? 4.129 1.419 11.337 1.00 89.75 162 LEU A O 1
ATOM 1325 N N . VAL A 1 163 ? 4.246 2.945 9.694 1.00 89.00 163 VAL A N 1
ATOM 1326 C CA . VAL A 1 163 ? 3.354 3.930 10.342 1.00 89.00 163 VAL A CA 1
ATOM 1327 C C . VAL A 1 163 ? 1.977 3.327 10.628 1.00 89.00 163 VAL A C 1
ATOM 1329 O O . VAL A 1 163 ? 1.429 3.495 11.718 1.00 89.00 163 VAL A O 1
ATOM 1332 N N . SER A 1 164 ? 1.447 2.567 9.674 1.00 87.81 164 SER A N 1
ATOM 1333 C CA . SER A 1 164 ? 0.177 1.851 9.780 1.00 87.81 164 SER A CA 1
ATOM 1334 C C . SER A 1 164 ? 0.163 0.865 10.948 1.00 87.81 164 SER A C 1
ATOM 1336 O O . SER A 1 164 ? -0.771 0.842 11.758 1.00 87.81 164 SER A O 1
ATOM 1338 N N . THR A 1 165 ? 1.241 0.093 11.080 1.00 85.25 165 THR A N 1
ATOM 1339 C CA . THR A 1 165 ? 1.431 -0.866 12.172 1.00 85.25 165 THR A CA 1
ATOM 1340 C C . THR A 1 165 ? 1.549 -0.157 13.521 1.00 85.25 165 THR A C 1
ATOM 1342 O O . THR A 1 165 ? 0.927 -0.579 14.497 1.00 85.25 165 THR A O 1
ATOM 1345 N N . LEU A 1 166 ? 2.268 0.969 13.581 1.00 85.50 166 LEU A N 1
ATOM 1346 C CA . LEU A 1 166 ? 2.369 1.786 14.793 1.00 85.50 166 LEU A CA 1
ATOM 1347 C C . LEU A 1 166 ? 1.006 2.340 15.220 1.00 85.50 166 LEU A C 1
ATOM 1349 O O . LEU A 1 166 ? 0.646 2.250 16.392 1.00 85.50 166 LEU A O 1
ATOM 1353 N N . PHE A 1 167 ? 0.204 2.865 14.291 1.00 86.38 167 PHE A N 1
ATOM 1354 C CA . PHE A 1 167 ? -1.147 3.335 14.611 1.00 86.38 167 PHE A CA 1
ATOM 1355 C C . PHE A 1 167 ? -2.051 2.222 15.128 1.00 86.38 167 PHE A C 1
ATOM 1357 O O . PHE A 1 167 ? -2.810 2.449 16.070 1.00 86.38 167 PHE A O 1
ATOM 1364 N N . MET A 1 168 ? -1.948 1.022 14.558 1.00 83.62 168 MET A N 1
ATOM 1365 C CA . MET A 1 168 ? -2.669 -0.145 15.056 1.00 83.62 168 MET A CA 1
ATOM 1366 C C . MET A 1 168 ? -2.230 -0.496 16.489 1.00 83.62 168 MET A C 1
ATOM 1368 O O . MET A 1 168 ? -3.070 -0.695 17.364 1.00 83.62 168 MET A O 1
ATOM 1372 N N . TYR A 1 169 ? -0.925 -0.485 16.765 1.00 81.94 169 TYR A N 1
ATOM 1373 C CA . TYR A 1 169 ? -0.389 -0.723 18.106 1.00 81.94 169 TYR A CA 1
ATOM 1374 C C . TYR A 1 169 ? -0.872 0.303 19.147 1.00 81.94 169 TYR A C 1
ATOM 1376 O O . TYR A 1 169 ? -1.194 -0.064 20.278 1.00 81.94 169 TYR A O 1
ATOM 1384 N N . PHE A 1 170 ? -0.943 1.588 18.783 1.00 79.88 170 PHE A N 1
ATOM 1385 C CA . PHE A 1 170 ? -1.383 2.644 19.699 1.00 79.88 170 PHE A CA 1
ATOM 1386 C C . PHE A 1 170 ? -2.894 2.646 19.957 1.00 79.88 170 PHE A C 1
ATOM 1388 O O . PHE A 1 170 ? -3.305 2.982 21.068 1.00 79.88 170 PHE A O 1
ATOM 1395 N N . GLU A 1 171 ? -3.722 2.291 18.969 1.00 80.12 171 GLU A N 1
ATOM 1396 C CA . GLU A 1 171 ? -5.181 2.379 19.111 1.00 80.12 171 GLU A CA 1
ATOM 1397 C C . GLU A 1 171 ? -5.807 1.128 19.752 1.00 80.12 171 GLU A C 1
ATOM 1399 O O . GLU A 1 171 ? -6.835 1.233 20.424 1.00 80.12 171 GLU A O 1
ATOM 1404 N N . PHE A 1 172 ? -5.196 -0.053 19.587 1.00 79.06 172 PHE A N 1
ATOM 1405 C CA . PHE A 1 172 ? -5.749 -1.317 20.082 1.00 79.06 172 PHE A CA 1
ATOM 1406 C C . PHE A 1 172 ? -5.002 -1.826 21.332 1.00 79.06 172 PHE A C 1
ATOM 1408 O O . PHE A 1 172 ? -4.003 -2.542 21.216 1.00 79.06 172 PHE A O 1
ATOM 1415 N N . PRO A 1 173 ? -5.502 -1.558 22.557 1.00 73.88 173 PRO A N 1
ATOM 1416 C CA . PRO A 1 173 ? -4.846 -1.997 23.795 1.00 73.88 173 PRO A CA 1
ATOM 1417 C C . PRO A 1 173 ? -4.784 -3.527 23.941 1.00 73.88 173 PRO A C 1
ATOM 1419 O O . PRO A 1 173 ? -3.905 -4.048 24.623 1.00 73.88 173 PRO A O 1
ATOM 1422 N N . GLN A 1 174 ? -5.686 -4.260 23.281 1.00 75.25 174 GLN A N 1
ATOM 1423 C CA . GLN A 1 174 ? -5.659 -5.725 23.234 1.00 75.25 174 GLN A CA 1
ATOM 1424 C C . GLN A 1 174 ? -4.432 -6.242 22.473 1.00 75.25 174 GLN A C 1
ATOM 1426 O O . GLN A 1 174 ? -3.738 -7.124 22.972 1.00 75.25 174 GLN A O 1
ATOM 1431 N N . LEU A 1 175 ? -4.128 -5.643 21.316 1.00 76.25 175 LEU A N 1
ATOM 1432 C CA . LEU A 1 175 ? -2.945 -5.978 20.521 1.00 76.25 175 LEU A CA 1
ATOM 1433 C C . LEU A 1 175 ? -1.669 -5.665 21.301 1.00 76.25 175 LEU A C 1
ATOM 1435 O O . LEU A 1 175 ? -0.750 -6.474 21.356 1.00 76.25 175 LEU A O 1
ATOM 1439 N N . LYS A 1 176 ? -1.648 -4.513 21.974 1.00 76.56 176 LYS A N 1
ATOM 1440 C CA . LYS A 1 176 ? -0.555 -4.135 22.861 1.00 76.56 176 LYS A CA 1
ATOM 1441 C C . LYS A 1 176 ? -0.316 -5.177 23.948 1.00 76.56 176 LYS A C 1
ATOM 1443 O O . LYS A 1 176 ? 0.811 -5.622 24.125 1.00 76.56 176 LYS A O 1
ATOM 1448 N N . LYS A 1 177 ? -1.370 -5.599 24.652 1.00 75.81 177 LYS A N 1
ATOM 1449 C CA . LYS A 1 177 ? -1.274 -6.622 25.700 1.00 75.81 177 LYS A CA 1
ATOM 1450 C C . LYS A 1 177 ? -0.748 -7.955 25.157 1.00 75.81 177 LYS A C 1
ATOM 1452 O O . LYS A 1 177 ? 0.087 -8.552 25.824 1.00 75.81 177 LYS A O 1
ATOM 1457 N N . ALA A 1 178 ? -1.196 -8.380 23.974 1.00 78.69 178 ALA A N 1
ATOM 1458 C CA . ALA A 1 178 ? -0.698 -9.590 23.318 1.00 78.69 178 ALA A CA 1
ATOM 1459 C C . ALA A 1 178 ? 0.802 -9.480 22.995 1.00 78.69 178 ALA A C 1
ATOM 1461 O O . ALA A 1 178 ? 1.580 -10.325 23.416 1.00 78.69 178 ALA A O 1
ATOM 1462 N N . ILE A 1 179 ? 1.234 -8.369 22.391 1.00 77.94 179 ILE A N 1
ATOM 1463 C CA . ILE A 1 179 ? 2.655 -8.116 22.100 1.00 77.94 179 ILE A CA 1
ATOM 1464 C C . ILE A 1 179 ? 3.492 -8.115 23.389 1.00 77.94 179 ILE A C 1
ATOM 1466 O O . ILE A 1 179 ? 4.550 -8.728 23.433 1.00 77.94 179 ILE A O 1
ATOM 1470 N N . TYR A 1 180 ? 3.030 -7.488 24.474 1.00 77.31 180 TYR A N 1
ATOM 1471 C CA . TYR A 1 180 ? 3.751 -7.542 25.755 1.00 77.31 180 TYR A CA 1
ATOM 1472 C C . TYR A 1 180 ? 3.834 -8.955 26.345 1.00 77.31 180 TYR A C 1
ATOM 1474 O O . TYR A 1 180 ? 4.799 -9.255 27.042 1.00 77.31 180 TYR A O 1
ATOM 1482 N N . GLN A 1 181 ? 2.839 -9.811 26.103 1.00 77.06 181 GLN A N 1
ATOM 1483 C CA . GLN A 1 181 ? 2.881 -11.211 26.526 1.00 77.06 181 GLN A CA 1
ATOM 1484 C C . GLN A 1 181 ? 3.908 -11.996 25.701 1.00 77.06 181 GLN A C 1
ATOM 1486 O O . GLN A 1 181 ? 4.779 -12.645 26.285 1.00 77.06 181 GLN A O 1
ATOM 1491 N N . ASP A 1 182 ? 3.867 -11.851 24.377 1.00 77.94 182 ASP A N 1
ATOM 1492 C CA . ASP A 1 182 ? 4.752 -12.553 23.439 1.00 77.94 182 ASP A CA 1
ATOM 1493 C C . ASP A 1 182 ? 6.220 -12.104 23.564 1.00 77.94 182 ASP A C 1
ATOM 1495 O O . ASP A 1 182 ? 7.148 -12.896 23.405 1.00 77.94 182 ASP A O 1
ATOM 1499 N N . PHE A 1 183 ? 6.451 -10.838 23.920 1.00 76.00 183 PHE A N 1
ATOM 1500 C CA . PHE A 1 183 ? 7.781 -10.241 24.085 1.00 76.00 183 PHE A CA 1
ATOM 1501 C C . PHE A 1 183 ? 8.134 -9.939 25.550 1.00 76.00 183 PHE A C 1
ATOM 1503 O O . PHE A 1 183 ? 8.980 -9.090 25.829 1.00 76.00 183 PHE A O 1
ATOM 1510 N N . SER A 1 184 ? 7.519 -10.652 26.496 1.00 68.94 184 SER A N 1
ATOM 1511 C CA . SER A 1 184 ? 7.725 -10.487 27.948 1.00 68.94 184 SER A CA 1
ATOM 1512 C C . SER A 1 184 ? 9.181 -10.656 28.415 1.00 68.94 184 SER A C 1
ATOM 1514 O O . SER A 1 184 ? 9.573 -10.097 29.434 1.00 68.94 184 SER A O 1
ATOM 1516 N N . TRP A 1 185 ? 9.994 -11.379 27.646 1.00 70.25 185 TRP A N 1
ATOM 1517 C CA . TRP A 1 185 ? 11.436 -11.558 27.835 1.00 70.25 185 TRP A CA 1
ATOM 1518 C C . TRP A 1 185 ? 12.291 -10.336 27.451 1.00 70.25 185 TRP A C 1
ATOM 1520 O O . TRP A 1 185 ? 13.436 -10.238 27.882 1.00 70.25 185 TRP A O 1
ATOM 1530 N N . ILE A 1 186 ? 11.751 -9.402 26.660 1.00 68.81 186 ILE A N 1
ATOM 1531 C CA . ILE A 1 186 ? 12.469 -8.222 26.140 1.00 68.81 186 ILE A CA 1
ATOM 1532 C C . ILE A 1 186 ? 11.865 -6.917 26.681 1.00 68.81 186 ILE A C 1
ATOM 1534 O O . ILE A 1 186 ? 12.580 -5.941 26.911 1.00 68.81 186 ILE A O 1
ATOM 1538 N N . LEU A 1 187 ? 10.546 -6.873 26.881 1.00 63.62 187 LEU A N 1
ATOM 1539 C CA . LEU A 1 187 ? 9.837 -5.677 27.324 1.00 63.62 187 LEU A CA 1
ATOM 1540 C C . LEU A 1 187 ? 9.658 -5.678 28.850 1.00 63.62 187 LEU A C 1
ATOM 1542 O O . LEU A 1 187 ? 9.119 -6.642 29.393 1.00 63.62 187 LEU A O 1
ATOM 1546 N N . PRO A 1 188 ? 10.021 -4.586 29.553 1.00 58.25 188 PRO A N 1
ATOM 1547 C CA . PRO A 1 188 ? 9.814 -4.489 30.992 1.00 58.25 188 PRO A CA 1
ATOM 1548 C C . PRO A 1 188 ? 8.323 -4.624 31.312 1.00 58.25 188 PRO A C 1
ATOM 1550 O O . PRO A 1 188 ? 7.480 -3.967 30.690 1.00 58.25 188 PRO A O 1
ATOM 1553 N N . SER A 1 189 ? 7.995 -5.491 32.273 1.00 53.75 189 SER A N 1
ATOM 1554 C CA . SER A 1 189 ? 6.616 -5.767 32.667 1.00 53.75 189 SER A CA 1
ATOM 1555 C C . SER A 1 189 ? 5.929 -4.473 33.104 1.00 53.75 189 SER A C 1
ATOM 1557 O O . SER A 1 189 ? 6.323 -3.864 34.099 1.00 53.75 189 SER A O 1
ATOM 1559 N N . ILE A 1 190 ? 4.892 -4.043 32.381 1.00 55.31 190 ILE A N 1
ATOM 1560 C CA . ILE A 1 190 ? 4.066 -2.920 32.829 1.00 55.31 190 ILE A CA 1
ATOM 1561 C C . ILE A 1 190 ? 3.263 -3.410 34.035 1.00 55.31 190 ILE A C 1
ATOM 1563 O O . ILE A 1 190 ? 2.328 -4.204 33.895 1.00 55.31 190 ILE A O 1
ATOM 1567 N N . THR A 1 191 ? 3.646 -2.950 35.225 1.00 46.62 191 THR A N 1
ATOM 1568 C CA . THR A 1 191 ? 2.893 -3.157 36.461 1.00 46.62 191 THR A CA 1
ATOM 1569 C C . THR A 1 191 ? 1.475 -2.640 36.246 1.00 46.62 191 THR A C 1
ATOM 1571 O O . THR A 1 191 ? 1.271 -1.469 35.934 1.00 46.62 191 THR A O 1
ATOM 1574 N N . LYS A 1 192 ? 0.489 -3.536 36.355 1.00 46.19 192 LYS A N 1
ATOM 1575 C CA . LYS A 1 192 ? -0.938 -3.243 36.181 1.00 46.19 192 LYS A CA 1
ATOM 1576 C C . LYS A 1 192 ? -1.442 -2.363 37.332 1.00 46.19 192 LYS A C 1
ATOM 1578 O O . LYS A 1 192 ? -2.118 -2.858 38.226 1.00 46.19 192 LYS A O 1
ATOM 1583 N N . SER A 1 193 ? -1.127 -1.076 37.337 1.00 41.25 193 SER A N 1
ATOM 1584 C CA . SER A 1 193 ? -1.884 -0.095 38.112 1.00 41.25 193 SER A CA 1
ATOM 1585 C C . SER A 1 193 ? -2.840 0.629 37.170 1.00 41.25 193 SER A C 1
ATOM 1587 O O . SER A 1 193 ? -2.496 0.947 36.033 1.00 41.25 193 SER A O 1
ATOM 1589 N N . ALA A 1 194 ? -4.081 0.811 37.618 1.00 42.81 194 ALA A N 1
ATOM 1590 C CA . ALA A 1 194 ? -5.130 1.507 36.885 1.00 42.81 194 ALA A CA 1
ATOM 1591 C C . ALA A 1 194 ? -4.768 2.995 36.743 1.00 42.81 194 ALA A C 1
ATOM 1593 O O . ALA A 1 194 ? -5.208 3.828 37.528 1.00 42.81 194 ALA A O 1
ATOM 1594 N N . LEU A 1 195 ? -3.908 3.317 35.780 1.00 51.28 195 LEU A N 1
ATOM 1595 C CA . LEU A 1 195 ? -3.495 4.682 35.477 1.00 51.28 195 LEU A CA 1
ATOM 1596 C C . LEU A 1 195 ? -4.527 5.340 34.565 1.00 51.28 195 LEU A C 1
ATOM 1598 O O . LEU A 1 195 ? -5.053 4.731 33.630 1.00 51.28 195 LEU A O 1
ATOM 1602 N N . SER A 1 196 ? -4.822 6.608 34.842 1.00 52.88 196 SER A N 1
ATOM 1603 C CA . SER A 1 196 ? -5.684 7.424 33.995 1.00 52.88 196 SER A CA 1
ATOM 1604 C C . SER A 1 196 ? -5.100 7.513 32.580 1.00 52.88 196 SER A C 1
ATOM 1606 O O . SER A 1 196 ? -3.884 7.539 32.397 1.00 52.88 196 SER A O 1
ATOM 1608 N N . ARG A 1 197 ? -5.951 7.639 31.551 1.00 52.38 197 ARG A N 1
ATOM 1609 C CA . ARG A 1 197 ? -5.558 7.732 30.123 1.00 52.38 197 ARG A CA 1
ATOM 1610 C C . ARG A 1 197 ? -4.463 8.787 29.861 1.00 52.38 197 ARG A C 1
ATOM 1612 O O . ARG A 1 197 ? -3.667 8.658 28.932 1.00 52.38 197 ARG A O 1
ATOM 1619 N N . LYS A 1 198 ? -4.419 9.839 30.689 1.00 50.62 198 LYS A N 1
ATOM 1620 C CA . LYS A 1 198 ? -3.410 10.912 30.655 1.00 50.62 198 LYS A CA 1
ATOM 1621 C C . LYS A 1 198 ? -2.050 10.459 31.206 1.00 50.62 198 LYS A C 1
ATOM 1623 O O . LYS A 1 198 ? -1.017 10.796 30.636 1.00 50.62 198 LYS A O 1
ATOM 1628 N N . GLU A 1 199 ? -2.057 9.666 32.270 1.00 52.44 199 GLU A N 1
ATOM 1629 C CA . GLU A 1 199 ? -0.856 9.096 32.883 1.00 52.44 199 GLU A CA 1
ATOM 1630 C C . GLU A 1 199 ? -0.285 7.951 32.049 1.00 52.44 199 GLU A C 1
ATOM 1632 O O . GLU A 1 199 ? 0.925 7.892 31.861 1.00 52.44 199 GLU A O 1
ATOM 1637 N N . GLU A 1 200 ? -1.138 7.121 31.443 1.00 55.09 200 GLU A N 1
ATOM 1638 C CA . GLU A 1 200 ? -0.716 6.123 30.456 1.00 55.09 200 GLU A CA 1
ATOM 1639 C C . GLU A 1 200 ? 0.053 6.774 29.299 1.00 55.09 200 GLU A C 1
ATOM 1641 O O . GLU A 1 200 ? 1.144 6.331 28.954 1.00 55.09 200 GLU A O 1
ATOM 1646 N N . THR A 1 201 ? -0.463 7.874 28.738 1.00 55.03 201 THR A N 1
ATOM 1647 C CA . 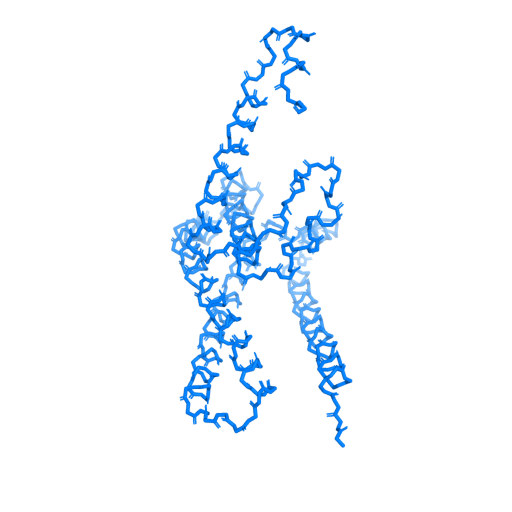THR A 1 201 ? 0.200 8.588 27.633 1.00 55.03 201 THR A CA 1
ATOM 1648 C C . THR A 1 201 ? 1.577 9.131 28.045 1.00 55.03 201 THR A C 1
ATOM 1650 O O . THR A 1 201 ? 2.525 9.039 27.265 1.00 55.03 201 THR A O 1
ATOM 1653 N N . ASN A 1 202 ? 1.719 9.621 29.282 1.00 52.34 202 ASN A N 1
ATOM 1654 C CA . ASN A 1 202 ? 3.004 10.067 29.831 1.00 52.34 202 ASN A CA 1
ATOM 1655 C C . ASN A 1 202 ? 3.980 8.906 30.052 1.00 52.34 202 ASN A C 1
ATOM 1657 O O . ASN A 1 202 ? 5.142 9.002 29.660 1.00 52.34 202 ASN A O 1
ATOM 1661 N N 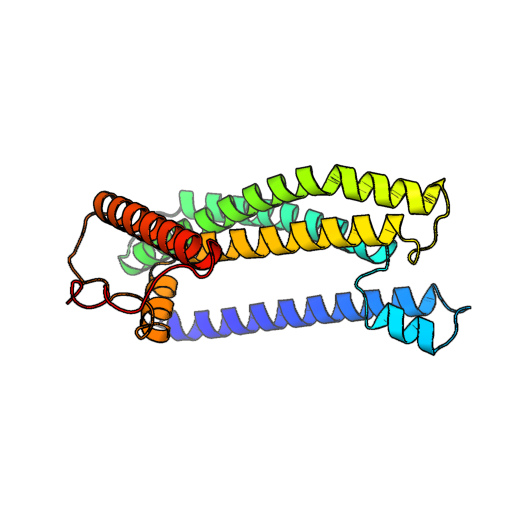. VAL A 1 203 ? 3.516 7.787 30.612 1.00 60.69 203 VAL A N 1
ATOM 1662 C CA . VAL A 1 203 ? 4.330 6.573 30.775 1.00 60.69 203 VAL A CA 1
ATOM 1663 C C . VAL A 1 203 ? 4.773 6.036 29.411 1.00 60.69 203 VAL A C 1
ATOM 1665 O O . VAL A 1 203 ? 5.917 5.610 29.255 1.00 60.69 203 VAL A O 1
ATOM 1668 N N . TYR A 1 204 ? 3.922 6.129 28.386 1.00 57.56 204 TYR A N 1
ATOM 1669 C CA . TYR A 1 204 ? 4.277 5.753 27.019 1.00 57.56 204 TYR A CA 1
ATOM 1670 C C . TYR A 1 204 ? 5.282 6.705 26.373 1.00 57.56 204 TYR A C 1
ATOM 1672 O O . TYR A 1 204 ? 6.206 6.219 25.727 1.00 57.56 204 TYR A O 1
ATOM 1680 N N . PHE A 1 205 ? 5.177 8.020 26.583 1.00 60.50 205 PHE A N 1
ATOM 1681 C CA . PHE A 1 205 ? 6.193 8.976 26.125 1.00 60.50 205 PHE A CA 1
ATOM 1682 C C . PHE A 1 205 ? 7.548 8.733 26.798 1.00 60.50 205 PHE A C 1
ATOM 1684 O O . PHE A 1 205 ? 8.584 8.750 26.135 1.00 60.50 205 PHE A O 1
ATOM 1691 N N . ILE A 1 206 ? 7.540 8.440 28.100 1.00 66.69 206 ILE A N 1
ATOM 1692 C CA . ILE A 1 206 ? 8.748 8.111 28.862 1.00 66.69 206 ILE A CA 1
ATOM 1693 C C . ILE A 1 206 ? 9.373 6.810 28.342 1.00 66.69 206 ILE A C 1
ATOM 1695 O O . ILE A 1 206 ? 10.576 6.768 28.087 1.00 66.69 206 ILE A O 1
ATOM 1699 N N . ASN A 1 207 ? 8.574 5.764 28.123 1.00 65.00 207 ASN A N 1
ATOM 1700 C CA . ASN A 1 207 ? 9.071 4.480 27.625 1.00 65.00 207 ASN A CA 1
ATOM 1701 C C . ASN A 1 207 ? 9.534 4.552 26.163 1.00 65.00 207 ASN A C 1
ATOM 1703 O O . ASN A 1 207 ? 10.541 3.940 25.815 1.00 65.00 207 ASN A O 1
ATOM 1707 N N . PHE A 1 208 ? 8.865 5.339 25.321 1.00 60.31 208 PHE A N 1
ATOM 1708 C CA . PHE A 1 208 ? 9.283 5.576 23.940 1.00 60.31 208 PHE A CA 1
ATOM 1709 C C . PHE A 1 208 ? 10.597 6.362 23.875 1.00 60.31 208 PHE A C 1
ATOM 1711 O O . PHE A 1 208 ? 11.500 5.983 23.133 1.00 60.31 208 PHE A O 1
ATOM 1718 N N . ASN A 1 209 ? 10.768 7.385 24.719 1.00 63.97 209 ASN A N 1
ATOM 1719 C CA . ASN A 1 209 ? 12.043 8.094 24.843 1.00 63.97 209 ASN A CA 1
ATOM 1720 C C . ASN A 1 209 ? 13.161 7.188 25.371 1.00 63.97 209 ASN A C 1
ATOM 1722 O O . ASN A 1 209 ? 14.289 7.277 24.891 1.00 63.97 209 ASN A O 1
ATOM 1726 N N . LYS A 1 210 ? 12.866 6.282 26.311 1.00 69.62 210 LYS A N 1
ATOM 1727 C CA . LYS A 1 210 ? 13.832 5.270 26.766 1.00 69.62 210 LYS A CA 1
ATOM 1728 C C . LYS A 1 210 ? 14.236 4.320 25.639 1.00 69.62 210 LYS A C 1
ATOM 1730 O O . LYS A 1 210 ? 15.424 4.064 25.488 1.00 69.62 210 LYS A O 1
ATOM 1735 N N . LEU A 1 211 ? 13.289 3.861 24.820 1.00 63.75 211 LEU A N 1
ATOM 1736 C CA . LEU A 1 211 ? 13.564 3.013 23.656 1.00 63.75 211 LEU A CA 1
ATOM 1737 C C . LEU A 1 211 ? 14.404 3.752 22.601 1.00 63.75 211 LEU A C 1
ATOM 1739 O O . LEU A 1 211 ? 15.387 3.205 22.115 1.00 63.75 211 LEU A O 1
ATOM 1743 N N . ILE A 1 212 ? 14.067 5.008 22.286 1.00 70.88 212 ILE A N 1
ATOM 1744 C CA . ILE A 1 212 ? 14.852 5.852 21.372 1.00 70.88 212 ILE A CA 1
ATOM 1745 C C . ILE A 1 212 ? 16.266 6.058 21.906 1.00 70.88 212 ILE A C 1
ATOM 1747 O O . ILE A 1 212 ? 17.224 5.992 21.140 1.00 70.88 212 ILE A O 1
ATOM 1751 N N . ASN A 1 213 ? 16.418 6.293 23.208 1.00 67.38 213 ASN A N 1
ATOM 1752 C CA . ASN A 1 213 ? 17.731 6.451 23.815 1.00 67.38 213 ASN A CA 1
ATOM 1753 C C . ASN A 1 213 ? 18.514 5.133 23.787 1.00 67.38 213 ASN A C 1
ATOM 1755 O O . ASN A 1 213 ? 19.671 5.152 23.390 1.00 67.38 213 ASN A O 1
ATOM 1759 N N . ALA A 1 214 ? 17.895 3.994 24.102 1.00 66.50 214 ALA A N 1
ATOM 1760 C CA . ALA A 1 214 ? 18.526 2.677 23.998 1.00 66.50 214 ALA A CA 1
ATOM 1761 C C . ALA A 1 214 ? 18.957 2.355 22.556 1.00 66.50 214 ALA A C 1
ATOM 1763 O O . ALA A 1 214 ? 20.076 1.903 22.331 1.00 66.50 214 ALA A O 1
ATOM 1764 N N . LEU A 1 215 ? 18.118 2.676 21.568 1.00 63.38 215 LEU A N 1
ATOM 1765 C CA . LEU A 1 215 ? 18.450 2.547 20.151 1.00 63.38 215 LEU A CA 1
ATOM 1766 C C . LEU A 1 215 ? 19.572 3.502 19.740 1.00 63.38 215 LEU A C 1
ATOM 1768 O O . LEU A 1 215 ? 20.469 3.084 19.022 1.00 63.38 215 LEU A O 1
ATOM 1772 N N . ARG A 1 216 ? 19.593 4.749 20.229 1.00 70.38 216 ARG A N 1
ATOM 1773 C CA . ARG A 1 216 ? 20.729 5.665 20.017 1.00 70.38 216 ARG A CA 1
ATOM 1774 C C . ARG A 1 216 ? 22.013 5.136 20.640 1.00 70.38 216 ARG A C 1
ATOM 1776 O O . ARG A 1 216 ? 23.055 5.292 20.023 1.00 70.38 216 ARG A O 1
ATOM 1783 N N . TYR A 1 217 ? 21.951 4.533 21.827 1.00 65.81 217 TYR A N 1
ATOM 1784 C CA . TYR A 1 217 ? 23.106 3.921 22.487 1.00 65.81 217 TYR A CA 1
ATOM 1785 C C . TYR A 1 217 ? 23.633 2.716 21.698 1.00 65.81 217 TYR A C 1
ATOM 1787 O O . TYR A 1 217 ? 24.838 2.611 21.494 1.00 65.81 217 TYR A O 1
ATOM 1795 N N . LEU A 1 218 ? 22.744 1.861 21.185 1.00 60.41 218 LEU A N 1
ATOM 1796 C CA . LEU A 1 218 ? 23.110 0.721 20.339 1.00 60.41 218 LEU A CA 1
ATOM 1797 C C . LEU A 1 218 ? 23.657 1.160 18.972 1.00 60.41 218 LEU A C 1
ATOM 1799 O O . LEU A 1 218 ? 24.659 0.623 18.508 1.00 60.41 218 LEU A O 1
ATOM 1803 N N . LEU A 1 219 ? 23.047 2.174 18.353 1.00 59.25 219 LEU A N 1
ATOM 1804 C CA . LEU A 1 219 ? 23.476 2.736 17.068 1.00 59.25 219 LEU A CA 1
ATOM 1805 C C . LEU A 1 219 ? 24.755 3.576 17.177 1.00 59.25 219 LEU A C 1
ATOM 1807 O O . LEU A 1 219 ? 25.407 3.805 16.163 1.00 59.25 219 LEU A O 1
ATOM 1811 N N . ARG A 1 220 ? 25.139 4.028 18.381 1.00 62.12 220 ARG A N 1
ATOM 1812 C CA . ARG A 1 220 ? 26.394 4.767 18.587 1.00 62.12 220 ARG A CA 1
ATOM 1813 C C . ARG A 1 220 ? 27.646 3.900 18.577 1.00 62.12 220 ARG A C 1
ATOM 1815 O O . ARG A 1 220 ? 28.713 4.489 18.508 1.00 62.12 220 ARG A O 1
ATOM 1822 N N . GLY A 1 221 ? 27.519 2.570 18.599 1.00 49.59 221 GLY A N 1
ATOM 1823 C CA . GLY A 1 221 ? 28.615 1.636 18.337 1.00 49.59 221 GLY A CA 1
ATOM 1824 C C . GLY A 1 221 ? 29.765 1.657 19.355 1.00 49.59 221 GLY A C 1
ATOM 1825 O O . GLY A 1 221 ? 30.483 2.635 19.507 1.00 49.59 221 GLY A O 1
ATOM 1826 N N . SER A 1 222 ? 29.959 0.514 20.014 1.00 50.75 222 SER A N 1
ATOM 1827 C CA . SER A 1 222 ? 31.238 -0.001 20.532 1.00 50.75 222 SER A CA 1
ATOM 1828 C C . SER A 1 222 ? 32.297 1.021 20.983 1.00 50.75 222 SER A C 1
ATOM 1830 O O . SER A 1 222 ? 33.273 1.304 20.288 1.00 50.75 222 SER A O 1
ATOM 1832 N N . GLY A 1 223 ? 32.175 1.468 22.224 1.00 47.84 223 GLY A N 1
ATOM 1833 C CA . GLY A 1 223 ? 33.289 2.020 22.976 1.00 47.84 223 GLY A CA 1
ATOM 1834 C C . GLY A 1 223 ? 32.946 1.973 24.455 1.00 47.84 223 GLY A C 1
ATOM 1835 O O . GLY A 1 223 ? 32.061 2.703 24.878 1.00 47.84 223 GLY A O 1
ATOM 1836 N N . TYR A 1 224 ? 33.664 1.135 25.206 1.00 41.75 224 TYR A N 1
ATOM 1837 C CA . TYR A 1 224 ? 33.693 1.020 26.674 1.00 41.75 224 TYR A CA 1
ATOM 1838 C C . TYR A 1 224 ? 32.810 -0.050 27.355 1.00 41.75 224 TYR A C 1
ATOM 1840 O O . TYR A 1 224 ? 31.628 0.111 27.627 1.00 41.75 224 TYR A O 1
ATOM 1848 N N . THR A 1 225 ? 33.501 -1.160 27.643 1.00 45.28 225 THR A N 1
ATOM 1849 C CA . THR A 1 225 ? 33.567 -1.947 28.891 1.00 45.28 225 THR A CA 1
ATOM 1850 C C . THR A 1 225 ? 32.301 -2.278 29.695 1.00 45.28 225 THR A C 1
ATOM 1852 O O . THR A 1 225 ? 31.718 -1.471 30.407 1.00 45.28 225 THR A O 1
ATOM 1855 N N . GLN A 1 226 ? 32.052 -3.586 29.699 1.00 42.28 226 GLN A N 1
ATOM 1856 C CA . GLN A 1 226 ? 31.212 -4.464 30.518 1.00 42.28 226 GLN A CA 1
ATOM 1857 C C . GLN A 1 226 ? 31.374 -4.321 32.056 1.00 42.28 226 GLN A C 1
ATOM 1859 O O . GLN A 1 226 ? 31.694 -5.300 32.729 1.00 42.28 226 GLN A O 1
ATOM 1864 N N . LYS A 1 227 ? 31.174 -3.132 32.646 1.00 43.03 227 LYS A N 1
ATOM 1865 C CA . LYS A 1 227 ? 31.131 -2.978 34.120 1.00 43.03 227 LYS A CA 1
ATOM 1866 C C . LYS A 1 227 ? 29.918 -2.254 34.714 1.00 43.03 227 LYS A C 1
ATOM 1868 O O . LYS A 1 227 ? 29.718 -2.383 35.915 1.00 43.03 227 LYS A O 1
ATOM 1873 N N . ASP A 1 228 ? 29.044 -1.641 33.918 1.00 42.50 228 ASP A N 1
ATOM 1874 C CA . ASP A 1 228 ? 27.966 -0.799 34.476 1.00 42.50 228 ASP A CA 1
ATOM 1875 C C . ASP A 1 228 ? 26.572 -1.458 34.535 1.00 42.50 228 ASP A C 1
ATOM 1877 O O . ASP A 1 228 ? 25.567 -0.791 34.772 1.00 42.50 228 ASP A O 1
ATOM 1881 N N . PHE A 1 229 ? 26.477 -2.783 34.379 1.00 47.03 229 PHE A N 1
ATOM 1882 C CA . PHE A 1 229 ? 25.199 -3.518 34.444 1.00 47.03 229 PHE A CA 1
ATOM 1883 C C . PHE A 1 229 ? 24.768 -3.950 35.861 1.00 47.03 229 PHE A C 1
ATOM 1885 O O . PHE A 1 229 ? 23.971 -4.871 36.010 1.00 47.03 229 PHE A O 1
ATOM 1892 N N . SER A 1 230 ? 25.262 -3.295 36.914 1.00 40.44 230 SER A N 1
ATOM 1893 C CA . SER A 1 230 ? 24.935 -3.623 38.314 1.00 40.44 230 SER A CA 1
ATOM 1894 C C . SER A 1 230 ? 23.967 -2.653 39.007 1.00 40.44 230 SER A C 1
ATOM 1896 O O . SER A 1 230 ? 23.719 -2.818 40.196 1.00 40.44 230 SER A O 1
ATOM 1898 N N . PHE A 1 231 ? 23.365 -1.687 38.300 1.00 44.09 231 PHE A N 1
ATOM 1899 C CA . PHE A 1 231 ? 22.487 -0.677 38.927 1.00 44.09 231 PHE A CA 1
ATOM 1900 C C . PHE A 1 231 ? 21.011 -0.676 38.502 1.00 44.09 231 PHE A C 1
ATOM 1902 O O . PHE A 1 231 ? 20.294 0.273 38.808 1.00 44.09 231 PHE A O 1
ATOM 1909 N N . LEU A 1 232 ? 20.520 -1.728 37.847 1.00 40.00 232 LEU A N 1
ATOM 1910 C CA . LEU A 1 232 ? 19.096 -1.853 37.504 1.00 40.00 232 LEU A CA 1
ATOM 1911 C C . LEU A 1 232 ? 18.565 -3.256 37.837 1.00 40.00 232 LEU A C 1
ATOM 1913 O O . LEU A 1 232 ? 18.298 -4.060 36.946 1.00 40.00 232 LEU A O 1
ATOM 1917 N N . ILE A 1 233 ? 18.420 -3.517 39.140 1.00 44.12 233 ILE A N 1
ATOM 1918 C CA . ILE A 1 233 ? 17.380 -4.388 39.714 1.00 44.12 233 ILE A CA 1
ATOM 1919 C C . ILE A 1 233 ? 16.496 -3.489 40.575 1.00 44.12 233 ILE A C 1
ATOM 1921 O O . ILE A 1 233 ? 17.078 -2.682 41.336 1.00 44.12 233 ILE A O 1
#

Secondary structure (DSSP, 8-state):
---HHHHHHHHHHHHHHHHHHHHHHHHHHHHHHHHHHTTTS-HHHHHHHHHSGGG-HHHHHHHHHHHHHHHHHHHHHHHHHHHHHHT----SHHHHHHHHHHHHHHHHHHHHHHHHHHHHHHHHHHHHHHHHHHHTS---TTSHHHHHHHHHHHHHHHHHHHHHHHHHHHH-HHHHHHHHHHTTTTSPP-------HHHHHHHHHHHHHHHHHHHHHHHT---S-TT-TTS--